Protein AF-G4R9C7-F1 (afdb_monomer_lite)

Structure (mmCIF, N/CA/C/O backbone):
data_AF-G4R9C7-F1
#
_entry.id   AF-G4R9C7-F1
#
loop_
_atom_site.group_PDB
_atom_site.id
_atom_site.type_symbol
_atom_site.label_atom_id
_atom_site.label_alt_id
_atom_site.label_comp_id
_atom_site.label_asym_id
_atom_site.label_entity_id
_atom_site.label_seq_id
_atom_site.pdbx_PDB_ins_code
_atom_site.Cartn_x
_atom_site.Cartn_y
_atom_site.Cartn_z
_atom_site.occupancy
_atom_site.B_iso_or_equiv
_atom_site.auth_seq_id
_atom_site.auth_comp_id
_atom_site.auth_asym_id
_atom_site.auth_atom_id
_atom_site.pdbx_PDB_model_num
ATOM 1 N N . MET A 1 1 ? 65.375 51.215 -65.993 1.00 42.06 1 MET A N 1
ATOM 2 C CA . MET A 1 1 ? 64.672 50.755 -64.779 1.00 42.06 1 MET A CA 1
ATOM 3 C C . MET A 1 1 ? 63.471 49.916 -65.202 1.00 42.06 1 MET A C 1
ATOM 5 O O . MET A 1 1 ? 62.351 50.391 -65.171 1.00 42.06 1 MET A O 1
ATOM 9 N N . ILE A 1 2 ? 63.731 48.700 -65.686 1.00 34.38 2 ILE A N 1
ATOM 10 C CA . ILE A 1 2 ? 62.750 47.615 -65.815 1.00 34.38 2 ILE A CA 1
ATOM 11 C C . ILE A 1 2 ? 63.547 46.384 -65.389 1.00 34.38 2 ILE A C 1
ATOM 13 O O . ILE A 1 2 ? 64.307 45.811 -66.164 1.00 34.38 2 ILE A O 1
ATOM 17 N N . VAL A 1 3 ? 63.512 46.141 -64.087 1.00 42.72 3 VAL A N 1
ATOM 18 C CA . VAL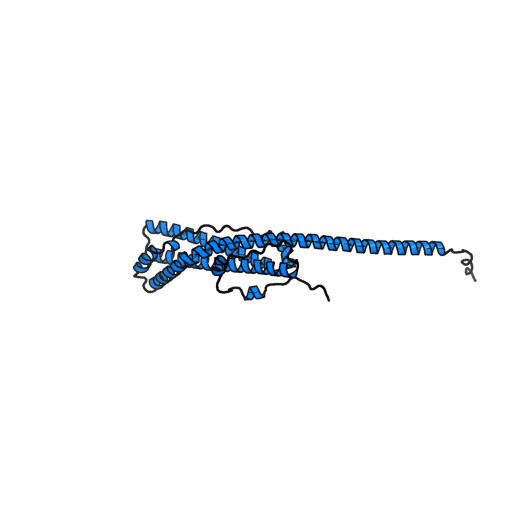 A 1 3 ? 64.040 44.952 -63.426 1.00 42.72 3 VAL A CA 1
ATOM 19 C C . VAL A 1 3 ? 62.850 44.004 -63.293 1.00 42.72 3 VAL A C 1
ATOM 21 O O . VAL A 1 3 ? 61.758 44.461 -62.976 1.00 42.72 3 VAL A O 1
ATOM 24 N N . GLU A 1 4 ? 63.084 42.722 -63.580 1.00 45.72 4 GLU A N 1
ATOM 25 C CA . GLU A 1 4 ? 62.223 41.582 -63.229 1.00 45.72 4 GLU A CA 1
ATOM 26 C C . GLU A 1 4 ? 60.765 41.620 -63.709 1.00 45.72 4 GLU A C 1
ATOM 28 O O . GLU A 1 4 ? 59.869 42.010 -62.973 1.00 45.72 4 GLU A O 1
ATOM 33 N N . PHE A 1 5 ? 60.481 41.084 -64.903 1.00 44.62 5 PHE A N 1
ATOM 34 C CA . PHE A 1 5 ? 59.128 40.557 -65.158 1.00 44.62 5 PHE A CA 1
ATOM 35 C C . PHE A 1 5 ? 59.038 39.310 -66.048 1.00 44.62 5 PHE A C 1
ATOM 37 O O . PHE A 1 5 ? 57.940 38.860 -66.352 1.00 44.62 5 PHE A O 1
ATOM 44 N N . VAL A 1 6 ? 60.147 38.685 -66.458 1.00 46.75 6 VAL A N 1
ATOM 45 C CA . VAL A 1 6 ? 60.066 37.494 -67.324 1.00 46.75 6 VAL A CA 1
ATOM 46 C C . VAL A 1 6 ? 61.100 36.453 -66.916 1.00 46.75 6 VAL A C 1
ATOM 48 O O . VAL A 1 6 ? 62.180 36.369 -67.492 1.00 46.75 6 VAL A O 1
ATOM 51 N N . ARG A 1 7 ? 60.764 35.652 -65.899 1.00 46.09 7 ARG A N 1
ATOM 52 C CA . ARG A 1 7 ? 61.320 34.298 -65.729 1.00 46.09 7 ARG A CA 1
ATOM 53 C C . ARG A 1 7 ? 60.465 33.409 -64.815 1.00 46.09 7 ARG A C 1
ATOM 55 O O . ARG A 1 7 ? 60.971 32.755 -63.916 1.00 46.09 7 ARG A O 1
ATOM 62 N N . ILE A 1 8 ? 59.152 33.369 -65.058 1.00 46.91 8 ILE A N 1
ATOM 63 C CA . ILE A 1 8 ? 58.248 32.347 -64.485 1.00 46.91 8 ILE A CA 1
ATOM 64 C C . ILE A 1 8 ? 57.384 31.731 -65.602 1.00 46.91 8 ILE A C 1
ATOM 66 O O . ILE A 1 8 ? 56.198 31.479 -65.437 1.00 46.91 8 ILE A O 1
ATOM 70 N N . SER A 1 9 ? 57.956 31.527 -66.792 1.00 41.59 9 SER A N 1
ATOM 71 C CA . SER A 1 9 ? 57.271 30.840 -67.902 1.00 41.59 9 SER A CA 1
ATOM 72 C C . SER A 1 9 ? 58.033 29.624 -68.439 1.00 41.59 9 SER A C 1
ATOM 74 O O . SER A 1 9 ? 57.575 28.998 -69.385 1.00 41.59 9 SER A O 1
ATOM 76 N N . GLU A 1 10 ? 59.168 29.257 -67.831 1.00 45.62 10 GLU A N 1
ATOM 77 C CA . GLU A 1 10 ? 59.997 28.103 -68.234 1.00 45.62 10 GLU A CA 1
ATOM 78 C C . GLU A 1 10 ? 60.155 27.047 -67.129 1.00 45.62 10 GLU A C 1
ATOM 80 O O . GLU A 1 10 ? 61.021 26.181 -67.191 1.00 45.62 10 GLU A O 1
ATOM 85 N N . MET A 1 11 ? 59.292 27.068 -66.114 1.00 45.88 11 MET A N 1
ATOM 86 C CA . MET A 1 11 ? 59.046 25.872 -65.317 1.00 45.88 11 MET A CA 1
ATOM 87 C C . MET A 1 11 ? 57.771 25.255 -65.864 1.00 45.88 11 MET A C 1
ATOM 89 O O . MET A 1 11 ? 56.683 25.771 -65.624 1.00 45.88 11 MET A O 1
ATOM 93 N N . GLY A 1 12 ? 57.912 24.177 -66.639 1.00 50.69 12 GLY A N 1
ATOM 94 C CA . GLY A 1 12 ? 56.802 23.303 -67.004 1.00 50.69 12 GLY A CA 1
ATOM 95 C C . GLY A 1 12 ? 56.202 22.716 -65.731 1.00 50.69 12 GLY A C 1
ATOM 96 O O . GLY A 1 12 ? 56.565 21.620 -65.311 1.00 50.69 12 GLY A O 1
ATOM 97 N N . PHE A 1 13 ? 55.344 23.492 -65.072 1.00 49.00 13 PHE A N 1
ATOM 98 C CA . PHE A 1 13 ? 54.696 23.115 -63.833 1.00 49.00 13 PHE A CA 1
ATOM 99 C C . PHE A 1 13 ? 53.639 22.083 -64.200 1.00 49.00 13 PHE A C 1
ATOM 101 O O . PHE A 1 13 ? 52.554 22.400 -64.687 1.00 49.00 13 PHE A O 1
ATOM 108 N N . ASN A 1 14 ? 54.018 20.815 -64.077 1.00 53.88 14 ASN A N 1
ATOM 109 C CA . ASN A 1 14 ? 53.132 19.707 -64.356 1.00 53.88 14 ASN A CA 1
ATOM 110 C C . ASN A 1 14 ? 52.085 19.674 -63.235 1.00 53.88 14 ASN A C 1
ATOM 112 O O . ASN A 1 14 ? 52.373 19.234 -62.128 1.00 53.88 14 ASN A O 1
ATOM 116 N N . TRP A 1 15 ? 50.890 20.205 -63.500 1.00 59.84 15 TRP A N 1
ATOM 117 C CA . TRP A 1 15 ? 49.775 20.262 -62.545 1.00 59.84 15 TRP A CA 1
ATOM 118 C C . TRP A 1 15 ? 49.178 18.883 -62.242 1.00 59.84 15 TRP A C 1
ATOM 120 O O . TRP A 1 15 ? 48.457 18.717 -61.258 1.00 59.84 15 TRP A O 1
ATOM 130 N N . MET A 1 16 ? 49.487 17.878 -63.063 1.00 53.12 16 MET A N 1
ATOM 131 C CA . MET A 1 16 ? 48.861 16.562 -62.993 1.00 53.12 16 MET A CA 1
ATOM 132 C C . MET A 1 16 ? 49.104 15.811 -61.666 1.00 53.12 16 MET A C 1
ATOM 134 O O . MET A 1 16 ? 48.134 15.295 -61.112 1.00 53.12 16 MET A O 1
ATOM 138 N N . PRO A 1 17 ? 50.318 15.796 -61.076 1.00 56.84 17 PRO A N 1
ATOM 139 C CA . PRO A 1 17 ? 50.561 15.177 -59.771 1.00 56.84 17 PRO A CA 1
ATOM 140 C C . PRO A 1 17 ? 49.858 15.911 -58.622 1.00 56.84 17 PRO A C 1
ATOM 142 O O . PRO A 1 17 ? 49.411 15.276 -57.668 1.00 56.84 17 PRO A O 1
ATOM 145 N N . ILE A 1 18 ? 49.711 17.239 -58.714 1.00 57.53 18 ILE A N 1
ATOM 146 C CA . ILE A 1 18 ? 49.008 18.052 -57.708 1.00 57.53 18 ILE A CA 1
ATOM 147 C C . ILE A 1 18 ? 47.509 17.757 -57.759 1.00 57.53 18 ILE A C 1
ATOM 149 O O . ILE A 1 18 ? 46.900 17.524 -56.720 1.00 57.53 18 ILE A O 1
ATOM 153 N N . ILE A 1 19 ? 46.926 17.683 -58.958 1.00 52.94 19 ILE A N 1
ATOM 154 C CA . ILE A 1 19 ? 45.515 17.330 -59.158 1.00 52.94 19 ILE A CA 1
ATOM 155 C C . ILE A 1 19 ? 45.246 15.884 -58.714 1.00 52.94 19 ILE A C 1
ATOM 157 O O . ILE A 1 19 ? 44.266 15.638 -58.019 1.00 52.94 19 ILE A O 1
ATOM 161 N N . GLN A 1 20 ? 46.126 14.929 -59.031 1.00 52.41 20 GLN A N 1
ATOM 162 C CA . GLN A 1 20 ? 45.998 13.539 -58.570 1.00 52.41 20 GLN A CA 1
ATOM 163 C C . GLN A 1 20 ? 46.106 13.418 -57.046 1.00 52.41 20 GLN A C 1
ATOM 165 O O . GLN A 1 20 ? 45.321 12.697 -56.432 1.00 52.41 20 GLN A O 1
ATOM 170 N N . THR A 1 21 ? 47.024 14.160 -56.422 1.00 56.28 21 THR A N 1
ATOM 171 C CA . THR A 1 21 ? 47.165 14.193 -54.959 1.00 56.28 21 THR A CA 1
ATOM 172 C C . THR A 1 21 ? 45.957 14.863 -54.305 1.00 56.28 21 THR A C 1
ATOM 174 O O . THR A 1 21 ? 45.461 14.358 -53.301 1.00 56.28 21 THR A O 1
ATOM 177 N N . ALA A 1 22 ? 45.430 15.943 -54.891 1.00 47.56 22 ALA A N 1
ATOM 178 C CA . ALA A 1 22 ? 44.233 16.642 -54.423 1.00 47.56 22 ALA A CA 1
ATOM 179 C C . ALA A 1 22 ? 42.960 15.787 -54.559 1.00 47.56 22 ALA A C 1
ATOM 181 O O . ALA A 1 22 ? 42.148 15.751 -53.641 1.00 47.56 22 ALA A O 1
ATOM 182 N N . ILE A 1 23 ? 42.802 15.040 -55.656 1.00 57.03 23 ILE A N 1
ATOM 183 C CA . ILE A 1 23 ? 41.691 14.091 -55.845 1.00 57.03 23 ILE A CA 1
ATOM 184 C C . ILE A 1 23 ? 41.829 12.902 -54.885 1.00 57.03 23 ILE A C 1
ATOM 186 O O . ILE A 1 23 ? 40.842 12.489 -54.284 1.00 57.03 23 ILE A O 1
ATOM 190 N N . GLY A 1 24 ? 43.042 12.376 -54.690 1.00 48.88 24 GLY A N 1
ATOM 191 C CA . GLY A 1 24 ? 43.305 11.287 -53.746 1.00 48.88 24 GLY A CA 1
ATOM 192 C C . GLY A 1 24 ? 43.051 11.681 -52.288 1.00 48.88 24 GLY A C 1
ATOM 193 O O . GLY A 1 24 ? 42.455 10.911 -51.538 1.00 48.88 24 GLY A O 1
ATOM 194 N N . THR A 1 25 ? 43.431 12.899 -51.893 1.00 60.78 25 THR A N 1
ATOM 195 C CA . THR A 1 25 ? 43.170 13.432 -50.543 1.00 60.78 25 THR A CA 1
ATOM 196 C C . THR A 1 25 ? 41.709 13.823 -50.342 1.00 60.78 25 THR A C 1
ATOM 198 O O . THR A 1 25 ? 41.142 13.466 -49.314 1.00 60.78 25 THR A O 1
ATOM 201 N N . ALA A 1 26 ? 41.060 14.468 -51.318 1.00 51.69 26 ALA A N 1
ATOM 202 C CA . ALA A 1 26 ? 39.628 14.776 -51.252 1.00 51.69 26 ALA A CA 1
ATOM 203 C C . ALA A 1 26 ? 38.767 13.501 -51.238 1.00 51.69 26 ALA A C 1
ATOM 205 O O . ALA A 1 26 ? 37.830 13.394 -50.448 1.00 51.69 26 ALA A O 1
ATOM 206 N N . GLY A 1 27 ? 39.121 12.506 -52.057 1.00 54.38 27 GLY A N 1
ATOM 207 C CA . GLY A 1 27 ? 38.493 11.188 -52.061 1.00 54.38 27 GLY A CA 1
ATOM 208 C C . GLY A 1 27 ? 38.696 10.459 -50.733 1.00 54.38 27 GLY A C 1
ATOM 209 O O . GLY A 1 27 ? 37.722 10.039 -50.116 1.00 54.38 27 GLY A O 1
ATOM 210 N N . GLY A 1 28 ? 39.937 10.374 -50.241 1.00 58.22 28 GLY A N 1
ATOM 211 C CA . GLY A 1 28 ? 40.252 9.757 -48.948 1.00 58.22 28 GLY A CA 1
ATOM 212 C C . GLY A 1 28 ? 39.541 10.426 -47.767 1.00 58.22 28 GLY A C 1
ATOM 213 O O . GLY A 1 28 ? 39.037 9.736 -46.884 1.00 58.22 28 GLY A O 1
ATOM 214 N N . PHE A 1 29 ? 39.417 11.756 -47.780 1.00 63.47 29 PHE A N 1
ATOM 215 C CA . PHE A 1 29 ? 38.677 12.510 -46.768 1.00 63.47 29 PHE A CA 1
ATOM 216 C C . PHE A 1 29 ? 37.164 12.246 -46.831 1.00 63.47 29 PHE A C 1
ATOM 218 O O . PHE A 1 29 ? 36.545 11.995 -45.801 1.00 63.47 29 PHE A O 1
ATOM 225 N N . MET A 1 30 ? 36.570 12.218 -48.029 1.00 55.62 30 MET A N 1
ATOM 226 C CA . MET A 1 30 ? 35.151 11.885 -48.227 1.00 55.62 30 MET A CA 1
ATOM 227 C C . MET A 1 30 ? 34.823 10.448 -47.800 1.00 55.62 30 MET A C 1
ATOM 229 O O . MET A 1 30 ? 33.830 10.225 -47.109 1.00 55.62 30 MET A O 1
ATOM 233 N N . PHE A 1 31 ? 35.670 9.473 -48.148 1.00 68.81 31 PHE A N 1
ATOM 234 C CA . PHE A 1 31 ? 35.520 8.093 -47.675 1.00 68.81 31 PHE A CA 1
ATOM 235 C C . PHE A 1 31 ? 35.701 7.988 -46.156 1.00 68.81 31 PHE A C 1
ATOM 237 O O . PHE A 1 31 ? 34.961 7.246 -45.513 1.00 68.81 31 PHE A O 1
ATOM 244 N N . GLY A 1 32 ? 36.619 8.764 -45.572 1.00 63.72 32 GLY A N 1
ATOM 245 C CA . GLY A 1 32 ? 36.785 8.877 -44.122 1.00 63.72 32 GLY A CA 1
ATOM 246 C C . GLY A 1 32 ? 35.542 9.432 -43.420 1.00 63.72 32 GLY A C 1
ATOM 247 O O . GLY A 1 32 ? 35.095 8.855 -42.432 1.00 63.72 32 GLY A O 1
ATOM 248 N N . LEU A 1 33 ? 34.930 10.495 -43.956 1.00 73.06 33 LEU A N 1
ATOM 249 C CA . LEU A 1 33 ? 33.676 11.053 -43.436 1.00 73.06 33 LEU A CA 1
ATOM 250 C C . LEU A 1 33 ? 32.507 10.075 -43.565 1.00 73.06 33 LEU A C 1
ATOM 252 O O . LEU A 1 33 ? 31.710 9.955 -42.638 1.00 73.06 33 LEU A O 1
ATOM 256 N N . LEU A 1 34 ? 32.411 9.351 -44.682 1.00 72.31 34 LEU A N 1
ATOM 257 C CA . LEU A 1 34 ? 31.375 8.341 -44.880 1.00 72.31 34 LEU A CA 1
ATOM 258 C C . LEU A 1 34 ? 31.544 7.169 -43.905 1.00 72.31 34 LEU A C 1
ATOM 260 O O . LEU A 1 34 ? 30.576 6.757 -43.271 1.00 72.31 34 LEU A O 1
ATOM 264 N N . ALA A 1 35 ? 32.768 6.660 -43.741 1.00 73.88 35 ALA A N 1
ATOM 265 C CA . ALA A 1 35 ? 33.073 5.606 -42.778 1.00 73.88 35 ALA A CA 1
ATOM 266 C C . ALA A 1 35 ? 32.769 6.055 -41.342 1.00 73.88 35 ALA A C 1
ATOM 268 O O . ALA A 1 35 ? 32.147 5.310 -40.588 1.00 73.88 35 ALA A O 1
ATOM 269 N N . PHE A 1 36 ? 33.122 7.294 -40.988 1.00 73.94 36 PHE A N 1
ATOM 270 C CA . PHE A 1 36 ? 32.789 7.889 -39.697 1.00 73.94 36 PHE A CA 1
ATOM 271 C C . PHE A 1 36 ? 31.276 8.043 -39.497 1.00 73.94 36 PHE A C 1
ATOM 273 O O . PHE A 1 36 ? 30.770 7.703 -38.432 1.00 73.94 36 PHE A O 1
ATOM 280 N N . ALA A 1 37 ? 30.532 8.488 -40.513 1.00 73.81 37 ALA A N 1
ATOM 281 C CA . ALA A 1 37 ? 29.075 8.603 -40.452 1.00 73.81 37 ALA A CA 1
ATOM 282 C C . ALA A 1 37 ? 28.398 7.232 -40.281 1.00 73.81 37 ALA A C 1
ATOM 284 O O . ALA A 1 37 ? 27.490 7.089 -39.464 1.00 73.81 37 ALA A O 1
ATOM 285 N N . ILE A 1 38 ? 28.876 6.209 -40.997 1.00 78.88 38 ILE A N 1
ATOM 286 C CA . ILE A 1 38 ? 28.411 4.823 -40.856 1.00 78.88 38 ILE A CA 1
ATOM 287 C C . ILE A 1 38 ? 28.732 4.294 -39.454 1.00 78.88 38 ILE A C 1
ATOM 289 O O . ILE A 1 38 ? 27.866 3.719 -38.796 1.00 78.88 38 ILE A O 1
ATOM 293 N N . GLN A 1 39 ? 29.949 4.523 -38.962 1.00 77.62 39 GLN A N 1
ATOM 294 C CA . GLN A 1 39 ? 30.366 4.115 -37.624 1.00 77.62 39 GLN A CA 1
ATOM 295 C C . GLN A 1 39 ? 29.530 4.812 -36.539 1.00 77.62 39 GLN A C 1
ATOM 297 O O . GLN A 1 39 ? 29.025 4.143 -35.641 1.00 77.62 39 GLN A O 1
ATOM 302 N N . GLN A 1 40 ? 29.303 6.125 -36.646 1.00 78.94 40 GLN A N 1
ATOM 303 C CA . GLN A 1 40 ? 28.406 6.862 -35.752 1.00 78.94 40 GLN A CA 1
ATOM 304 C C . GLN A 1 40 ? 26.974 6.331 -35.803 1.00 78.94 40 GLN A C 1
ATOM 306 O O . GLN A 1 40 ? 26.321 6.241 -34.768 1.00 78.94 40 GLN A O 1
ATOM 311 N N . TRP A 1 41 ? 26.476 5.970 -36.984 1.00 79.19 41 TRP A N 1
ATOM 312 C CA . TRP A 1 41 ? 25.144 5.397 -37.133 1.00 79.19 41 TRP A CA 1
ATOM 313 C C . TRP A 1 41 ? 25.021 4.032 -36.447 1.00 79.19 41 TRP A C 1
ATOM 315 O O . TRP A 1 41 ? 24.049 3.803 -35.728 1.00 79.19 41 TRP A O 1
ATOM 325 N N . PHE A 1 42 ? 26.018 3.153 -36.596 1.00 78.94 42 PHE A N 1
ATOM 326 C CA . PHE A 1 42 ? 26.053 1.873 -35.884 1.00 78.94 42 PHE A CA 1
ATOM 327 C C . PHE A 1 42 ? 26.159 2.056 -34.369 1.00 78.94 42 PHE A C 1
ATOM 329 O O . PHE A 1 42 ? 25.436 1.379 -33.642 1.00 78.94 42 PHE A O 1
ATOM 336 N N . TYR A 1 43 ? 26.999 2.982 -33.890 1.00 76.25 43 TYR A N 1
ATOM 337 C CA . TYR A 1 43 ? 27.077 3.293 -32.460 1.00 76.25 43 TYR A CA 1
ATOM 338 C C . TYR A 1 43 ? 25.747 3.808 -31.922 1.00 76.25 43 TYR A C 1
ATOM 340 O O . TYR A 1 43 ? 25.255 3.264 -30.947 1.00 76.25 43 TYR A O 1
ATOM 348 N N . ARG A 1 44 ? 25.103 4.766 -32.600 1.00 77.69 44 ARG A N 1
ATOM 349 C CA . ARG A 1 44 ? 23.787 5.276 -32.183 1.00 77.69 44 ARG A CA 1
ATOM 350 C C . ARG A 1 44 ? 22.729 4.177 -32.134 1.00 77.69 44 ARG A C 1
ATOM 352 O O . ARG A 1 44 ? 21.947 4.150 -31.196 1.00 77.69 44 ARG A O 1
ATOM 359 N N . ARG A 1 45 ? 22.711 3.269 -33.117 1.00 75.88 45 ARG A N 1
ATOM 360 C CA . ARG A 1 45 ? 21.775 2.132 -33.127 1.00 75.88 45 ARG A CA 1
ATOM 361 C C . ARG A 1 45 ? 22.026 1.154 -31.988 1.00 75.88 45 ARG A C 1
ATOM 363 O O . ARG A 1 45 ? 21.070 0.672 -31.394 1.00 75.88 45 ARG A O 1
ATOM 370 N N . ARG A 1 46 ? 23.292 0.855 -31.698 1.00 79.19 46 ARG A N 1
ATOM 371 C CA . ARG A 1 46 ? 23.659 -0.019 -30.585 1.00 79.19 46 ARG A CA 1
ATOM 372 C C . ARG A 1 46 ? 23.328 0.629 -29.243 1.00 79.19 46 ARG A C 1
ATOM 374 O O . ARG A 1 46 ? 22.681 -0.006 -28.429 1.00 79.19 46 ARG A O 1
ATOM 381 N N . ASP A 1 47 ? 23.687 1.897 -29.060 1.00 79.69 47 ASP A N 1
ATOM 382 C CA . ASP A 1 47 ? 23.381 2.651 -27.843 1.00 79.69 47 ASP A CA 1
ATOM 383 C C . ASP A 1 47 ? 21.867 2.756 -27.613 1.00 79.69 47 ASP A C 1
ATOM 385 O O . ASP A 1 47 ? 21.420 2.688 -26.474 1.00 79.69 47 ASP A O 1
ATOM 389 N N . GLN A 1 48 ? 21.068 2.905 -28.677 1.00 76.31 48 GLN A N 1
ATOM 390 C CA . GLN A 1 48 ? 19.604 2.861 -28.595 1.00 76.31 48 GLN A CA 1
ATOM 391 C C . GLN A 1 48 ? 19.100 1.478 -28.178 1.00 76.31 48 GLN A C 1
ATOM 393 O O . GLN A 1 48 ? 18.332 1.386 -27.232 1.00 76.31 48 GLN A O 1
ATOM 398 N N . HIS A 1 49 ? 19.579 0.407 -28.814 1.00 77.25 49 HIS A N 1
ATOM 399 C CA . HIS A 1 49 ? 19.187 -0.957 -28.452 1.00 77.25 49 HIS A CA 1
ATOM 400 C C . HIS A 1 49 ? 19.537 -1.296 -26.993 1.00 77.25 49 HIS A C 1
ATOM 402 O O . HIS A 1 49 ? 18.697 -1.810 -26.260 1.00 77.25 49 HIS A O 1
ATOM 408 N N . ASP A 1 50 ? 20.757 -0.974 -26.555 1.00 80.56 50 ASP A N 1
ATOM 409 C CA . ASP A 1 50 ? 21.220 -1.230 -25.187 1.00 80.56 50 ASP A CA 1
ATOM 410 C C . ASP A 1 50 ? 20.405 -0.408 -24.161 1.00 80.56 50 ASP A C 1
ATOM 412 O O . ASP A 1 50 ? 20.135 -0.877 -23.052 1.00 80.56 50 ASP A O 1
ATOM 416 N N . ARG A 1 51 ? 19.968 0.809 -24.526 1.00 78.69 51 ARG A N 1
ATOM 417 C CA . ARG A 1 51 ? 19.043 1.621 -23.713 1.00 78.69 51 ARG A CA 1
ATOM 418 C C . ARG A 1 51 ? 17.652 1.000 -23.640 1.00 78.69 51 ARG A C 1
ATOM 420 O O . ARG A 1 51 ? 17.122 0.879 -22.539 1.00 78.69 51 ARG A O 1
ATOM 427 N N . ASP A 1 52 ? 17.090 0.589 -24.771 1.00 77.31 52 ASP A N 1
ATOM 428 C CA . ASP A 1 52 ? 15.755 -0.009 -24.842 1.00 77.31 52 ASP A CA 1
ATOM 429 C C . ASP A 1 52 ? 15.695 -1.314 -24.032 1.00 77.31 52 ASP A C 1
ATOM 431 O O . ASP A 1 52 ? 14.744 -1.554 -23.287 1.00 77.31 52 ASP A O 1
ATOM 435 N N . GLU A 1 53 ? 16.730 -2.154 -24.116 1.00 80.19 53 GLU A N 1
ATOM 436 C CA . GLU A 1 53 ? 16.846 -3.378 -23.316 1.00 80.19 53 GLU A CA 1
ATOM 437 C C . GLU A 1 53 ? 16.890 -3.062 -21.812 1.00 80.19 53 GLU A C 1
ATOM 439 O O . GLU A 1 53 ? 16.146 -3.652 -21.024 1.00 80.19 53 GLU A O 1
ATOM 444 N N . ALA A 1 54 ? 17.678 -2.059 -21.414 1.00 80.00 54 ALA A N 1
ATOM 445 C CA . ALA A 1 54 ? 17.772 -1.628 -20.024 1.00 80.00 54 ALA A CA 1
ATOM 446 C C . ALA A 1 54 ? 16.456 -1.045 -19.472 1.00 80.00 54 ALA A C 1
ATOM 448 O O . ALA A 1 54 ? 16.111 -1.309 -18.318 1.00 80.00 54 ALA A O 1
ATOM 449 N N . VAL A 1 55 ? 15.722 -0.262 -20.271 1.00 81.69 55 VAL A N 1
ATOM 450 C CA . VAL A 1 55 ? 14.398 0.271 -19.902 1.00 81.69 55 VAL A CA 1
ATOM 451 C C . VAL A 1 55 ? 13.392 -0.869 -19.756 1.00 81.69 55 VAL A C 1
ATOM 453 O O . VAL A 1 55 ? 12.675 -0.934 -18.757 1.00 81.69 55 VAL A O 1
ATOM 456 N N . ASN A 1 56 ? 13.384 -1.819 -20.694 1.00 80.44 56 ASN A N 1
ATOM 457 C CA . ASN A 1 56 ? 12.502 -2.984 -20.639 1.00 80.44 56 ASN A CA 1
ATOM 458 C C . ASN A 1 56 ? 12.738 -3.836 -19.387 1.00 80.44 56 ASN A C 1
ATOM 460 O O . ASN A 1 56 ? 11.781 -4.279 -18.749 1.00 80.44 56 ASN A O 1
ATOM 464 N N . ASP A 1 57 ? 13.992 -4.060 -19.008 1.00 82.31 57 ASP A N 1
ATOM 465 C CA . ASP A 1 57 ? 14.315 -4.820 -17.802 1.00 82.31 57 ASP A CA 1
ATOM 466 C C . ASP A 1 57 ? 13.929 -4.080 -16.518 1.00 82.31 57 ASP A C 1
ATOM 468 O O . ASP A 1 57 ? 13.374 -4.698 -15.603 1.00 82.31 57 ASP A O 1
ATOM 472 N N . ALA A 1 58 ? 14.124 -2.759 -16.466 1.00 84.19 58 ALA A N 1
ATOM 473 C CA . ALA A 1 58 ? 13.631 -1.938 -15.362 1.00 84.19 58 ALA A CA 1
ATOM 474 C C . ALA A 1 58 ? 12.098 -2.025 -15.246 1.00 84.19 58 ALA A C 1
ATOM 476 O O . ALA A 1 58 ? 11.570 -2.258 -14.158 1.00 84.19 58 ALA A O 1
ATOM 477 N N . LEU A 1 59 ? 11.371 -1.946 -16.365 1.00 84.56 59 LEU A N 1
ATOM 478 C CA . LEU A 1 59 ? 9.909 -2.050 -16.386 1.00 84.56 59 LEU A CA 1
ATOM 479 C C . LEU A 1 59 ? 9.390 -3.409 -15.917 1.00 84.56 59 LEU A C 1
ATOM 481 O O . LEU A 1 59 ? 8.409 -3.460 -15.176 1.00 84.56 59 LEU A O 1
ATOM 485 N N . LYS A 1 60 ? 10.056 -4.512 -16.278 1.00 81.19 60 LYS A N 1
ATOM 486 C CA . LYS A 1 60 ? 9.708 -5.849 -15.762 1.00 81.19 60 LYS A CA 1
ATOM 487 C C . LYS A 1 60 ? 9.842 -5.918 -14.240 1.00 81.19 60 LYS A C 1
ATOM 489 O O . LYS A 1 60 ? 9.004 -6.532 -13.575 1.00 81.19 60 LYS A O 1
ATOM 494 N N . ARG A 1 61 ? 10.875 -5.286 -13.672 1.00 83.38 61 ARG A N 1
ATOM 495 C CA . ARG A 1 61 ? 11.075 -5.223 -12.215 1.00 83.38 61 ARG A CA 1
ATOM 496 C C . ARG A 1 61 ? 10.025 -4.354 -11.538 1.00 83.38 61 ARG A C 1
ATOM 498 O O . ARG A 1 61 ? 9.453 -4.793 -10.543 1.00 83.38 61 ARG A O 1
ATOM 505 N N . VAL A 1 62 ? 9.715 -3.183 -12.105 1.00 85.31 62 VAL A N 1
ATOM 506 C CA . VAL A 1 62 ? 8.616 -2.332 -11.620 1.00 85.31 62 VAL A CA 1
ATOM 507 C C . VAL A 1 62 ? 7.310 -3.121 -11.606 1.00 85.31 62 VAL A C 1
ATOM 509 O O . VAL A 1 62 ? 6.631 -3.151 -10.585 1.00 85.31 62 VAL A O 1
ATOM 512 N N . LEU A 1 63 ? 6.977 -3.793 -12.710 1.00 84.62 63 LEU A N 1
ATOM 513 C CA . LEU A 1 63 ? 5.753 -4.578 -12.819 1.00 84.62 63 LEU A CA 1
ATOM 514 C C . LEU A 1 63 ? 5.711 -5.693 -11.771 1.00 84.62 63 LEU A C 1
ATOM 516 O O . LEU A 1 63 ? 4.688 -5.890 -11.123 1.00 84.62 63 LEU A O 1
ATOM 520 N N . THR A 1 64 ? 6.817 -6.413 -11.580 1.00 83.62 64 THR A N 1
ATOM 521 C CA . THR A 1 64 ? 6.908 -7.493 -10.585 1.00 83.62 64 THR A CA 1
ATOM 522 C C . THR A 1 64 ? 6.704 -6.957 -9.167 1.00 83.62 64 THR A C 1
ATOM 524 O O . THR A 1 64 ? 5.926 -7.530 -8.402 1.00 83.62 64 THR A O 1
ATOM 527 N N . CYS A 1 65 ? 7.351 -5.834 -8.835 1.00 87.19 65 CYS A N 1
ATOM 528 C CA . CYS A 1 65 ? 7.168 -5.106 -7.580 1.00 87.19 65 CYS A CA 1
ATOM 529 C C . CYS A 1 65 ? 5.700 -4.707 -7.378 1.00 87.19 65 CYS A C 1
ATOM 531 O O . CYS A 1 65 ? 5.077 -5.120 -6.399 1.00 87.19 65 CYS A O 1
ATOM 533 N N . ALA A 1 66 ? 5.119 -3.986 -8.340 1.00 85.38 66 ALA A N 1
ATOM 534 C CA . ALA A 1 66 ? 3.743 -3.513 -8.269 1.00 85.38 66 ALA A CA 1
ATOM 535 C C . ALA A 1 66 ? 2.741 -4.665 -8.134 1.00 85.38 66 ALA A C 1
ATOM 537 O O . ALA A 1 66 ? 1.862 -4.621 -7.278 1.00 85.38 66 ALA A O 1
ATOM 538 N N . SER A 1 67 ? 2.910 -5.729 -8.916 1.00 83.38 67 SER A N 1
ATOM 539 C CA . SER A 1 67 ? 2.033 -6.903 -8.897 1.00 83.38 67 SER A CA 1
ATOM 540 C C . SER A 1 67 ? 2.081 -7.627 -7.551 1.00 83.38 67 SER A C 1
ATOM 542 O O . SER A 1 67 ? 1.041 -7.861 -6.941 1.00 83.38 67 SER A O 1
ATOM 544 N N . THR A 1 68 ? 3.285 -7.908 -7.043 1.00 85.62 68 THR A N 1
ATOM 545 C CA . THR A 1 68 ? 3.483 -8.605 -5.758 1.00 85.62 68 THR A CA 1
ATOM 546 C C . THR A 1 68 ? 2.913 -7.797 -4.589 1.00 85.62 68 THR A C 1
ATOM 548 O O . THR A 1 68 ? 2.244 -8.335 -3.699 1.00 85.62 68 THR A O 1
ATOM 551 N N . ASN A 1 69 ? 3.134 -6.480 -4.602 1.00 89.00 69 ASN A N 1
ATOM 552 C CA . ASN A 1 69 ? 2.617 -5.589 -3.569 1.00 89.00 69 ASN A CA 1
ATOM 553 C C . ASN A 1 69 ? 1.092 -5.452 -3.661 1.00 89.00 69 ASN A C 1
ATOM 555 O O . ASN A 1 69 ? 0.418 -5.484 -2.632 1.00 89.00 69 ASN A O 1
ATOM 559 N N . MET A 1 70 ? 0.520 -5.395 -4.869 1.00 87.56 70 MET A N 1
ATOM 560 C CA . MET A 1 70 ? -0.932 -5.432 -5.062 1.00 87.56 70 MET A CA 1
ATOM 561 C C . MET A 1 70 ? -1.553 -6.717 -4.523 1.00 87.56 70 MET A C 1
ATOM 563 O O . MET A 1 70 ? -2.548 -6.635 -3.810 1.00 87.56 70 MET A O 1
ATOM 567 N N . GLU A 1 71 ? -0.994 -7.893 -4.824 1.00 84.38 71 GLU A N 1
ATOM 568 C CA . GLU A 1 71 ? -1.503 -9.171 -4.300 1.00 84.38 71 GLU A CA 1
ATOM 569 C C . GLU A 1 71 ? -1.532 -9.180 -2.770 1.00 84.38 71 GLU A C 1
ATOM 571 O O . GLU A 1 71 ? -2.541 -9.546 -2.156 1.00 84.38 71 GLU A O 1
ATOM 576 N N . THR A 1 72 ? -0.446 -8.707 -2.156 1.00 88.62 72 THR A N 1
ATOM 577 C CA . THR A 1 72 ? -0.344 -8.576 -0.702 1.00 88.62 72 THR A CA 1
ATOM 578 C C . THR A 1 72 ? -1.428 -7.639 -0.164 1.00 88.62 72 THR A C 1
ATOM 580 O O . THR A 1 72 ? -2.195 -8.016 0.727 1.00 88.62 72 THR A O 1
ATOM 583 N N . LEU A 1 73 ? -1.555 -6.439 -0.733 1.00 89.44 73 LEU A N 1
ATOM 584 C CA . LEU A 1 73 ? -2.537 -5.441 -0.308 1.00 89.44 73 LEU A CA 1
ATOM 585 C C . LEU A 1 73 ? -3.985 -5.902 -0.521 1.00 89.44 73 LEU A C 1
ATOM 587 O O . LEU A 1 73 ? -4.816 -5.669 0.350 1.00 89.44 73 LEU A O 1
ATOM 591 N N . ILE A 1 74 ? -4.292 -6.602 -1.617 1.00 87.88 74 ILE A N 1
ATOM 592 C CA . ILE A 1 74 ? -5.613 -7.196 -1.874 1.00 87.88 74 ILE A CA 1
ATOM 593 C C . ILE A 1 74 ? -5.954 -8.215 -0.783 1.00 87.88 74 ILE A C 1
ATOM 595 O O . ILE A 1 74 ? -7.047 -8.177 -0.215 1.00 87.88 74 ILE A O 1
ATOM 599 N N . SER A 1 75 ? -5.008 -9.093 -0.432 1.00 85.81 75 SER A N 1
ATOM 600 C CA . SER A 1 75 ? -5.211 -10.072 0.640 1.00 85.81 75 SER A CA 1
ATOM 601 C C . SER A 1 75 ? -5.539 -9.393 1.976 1.00 85.81 75 SER A C 1
ATOM 603 O O . SER A 1 75 ? -6.473 -9.805 2.670 1.00 85.81 75 SER A O 1
ATOM 605 N N . HIS A 1 76 ? -4.819 -8.323 2.320 1.00 87.94 76 HIS A N 1
ATOM 606 C CA . HIS A 1 76 ? -5.093 -7.527 3.520 1.00 87.94 76 HIS A CA 1
ATOM 607 C C . HIS A 1 76 ? -6.431 -6.787 3.440 1.00 87.94 76 HIS A C 1
ATOM 609 O O . HIS A 1 76 ? -7.230 -6.849 4.374 1.00 87.94 76 HIS A O 1
ATOM 615 N N . LYS A 1 77 ? -6.728 -6.146 2.307 1.00 88.06 77 LYS A N 1
ATOM 616 C CA . LYS A 1 77 ? -7.990 -5.440 2.081 1.00 88.06 77 LYS A CA 1
ATOM 617 C C . LYS A 1 77 ? -9.187 -6.358 2.262 1.00 88.06 77 LYS A C 1
ATOM 619 O O . LYS A 1 77 ? -10.167 -5.978 2.897 1.00 88.06 77 LYS A O 1
ATOM 624 N N . ARG A 1 78 ? -9.104 -7.590 1.765 1.00 85.00 78 ARG A N 1
ATOM 625 C CA . ARG A 1 78 ? -10.162 -8.585 1.934 1.00 85.00 78 ARG A CA 1
ATOM 626 C C . ARG A 1 78 ? -10.413 -8.921 3.401 1.00 85.00 78 ARG A C 1
ATOM 628 O O . ARG A 1 78 ? -11.570 -9.081 3.792 1.00 85.00 78 ARG A O 1
ATOM 635 N N . GLN A 1 79 ? -9.354 -9.028 4.200 1.00 82.38 79 GLN A N 1
ATOM 636 C CA . GLN A 1 79 ? -9.484 -9.189 5.646 1.00 82.38 79 GLN A CA 1
ATOM 637 C C . GLN A 1 79 ? -10.180 -7.964 6.259 1.00 82.38 79 GLN A C 1
ATOM 639 O O . GLN A 1 79 ? -11.048 -8.108 7.113 1.00 82.38 79 GLN A O 1
ATOM 644 N N . PHE A 1 80 ? -9.868 -6.754 5.794 1.00 85.38 80 PHE A N 1
ATOM 645 C CA . PHE A 1 80 ? -10.465 -5.542 6.354 1.00 85.38 80 PHE A CA 1
ATOM 646 C C . PHE A 1 80 ? -11.928 -5.352 5.983 1.00 85.38 80 PHE A C 1
ATOM 648 O O . PHE A 1 80 ? -12.726 -5.060 6.864 1.00 85.38 80 PHE A O 1
ATOM 655 N N . LEU A 1 81 ? -12.296 -5.549 4.718 1.00 81.38 81 LEU A N 1
ATOM 656 C CA . LEU A 1 81 ? -13.662 -5.321 4.247 1.00 81.38 81 LEU A CA 1
ATOM 657 C C . LEU A 1 81 ? -14.680 -6.253 4.905 1.00 81.38 81 LEU A C 1
ATOM 659 O O . LEU A 1 81 ? -15.790 -5.824 5.207 1.00 81.38 81 LEU A O 1
ATOM 663 N N . ASN A 1 82 ? -14.317 -7.520 5.104 1.00 81.69 82 ASN A N 1
ATOM 664 C CA . ASN A 1 82 ? -15.254 -8.505 5.644 1.00 81.69 82 ASN A CA 1
ATOM 665 C C . ASN A 1 82 ? -15.330 -8.460 7.171 1.00 81.69 82 ASN A C 1
ATOM 667 O O . ASN A 1 82 ? -16.405 -8.681 7.724 1.00 81.69 82 ASN A O 1
ATOM 671 N N . ASP A 1 83 ? -14.210 -8.155 7.829 1.00 87.31 83 ASP A N 1
ATOM 672 C CA . ASP A 1 83 ? -14.084 -8.367 9.267 1.00 87.31 83 ASP A CA 1
ATOM 673 C C . ASP A 1 83 ? -13.872 -7.055 10.040 1.00 87.31 83 ASP A C 1
ATOM 675 O O . ASP A 1 83 ? -14.619 -6.745 10.964 1.00 87.31 83 ASP A O 1
ATOM 679 N N . LEU A 1 84 ? -12.863 -6.256 9.672 1.00 90.62 84 LEU A N 1
ATOM 680 C CA . LEU A 1 84 ? -12.462 -5.086 10.461 1.00 90.62 84 LEU A CA 1
ATOM 681 C C . LEU A 1 84 ? -13.376 -3.873 10.251 1.00 90.62 84 LEU A C 1
ATOM 683 O O . LEU A 1 84 ? -13.779 -3.249 11.226 1.00 90.62 84 LEU A O 1
ATOM 687 N N . ALA A 1 85 ? -13.692 -3.523 9.003 1.00 91.31 85 ALA A N 1
ATOM 688 C CA . ALA A 1 85 ? -14.435 -2.310 8.666 1.00 91.31 85 ALA A CA 1
ATOM 689 C C . ALA A 1 85 ? -15.825 -2.251 9.330 1.00 91.31 85 ALA A C 1
ATOM 691 O O . ALA A 1 85 ? -16.124 -1.236 9.959 1.00 91.31 85 ALA A O 1
ATOM 692 N N . PRO A 1 86 ? -16.644 -3.327 9.324 1.00 93.50 86 PRO A N 1
ATOM 693 C CA . PRO A 1 86 ? -17.936 -3.309 10.013 1.00 93.50 86 PRO A CA 1
ATOM 694 C C . PRO A 1 86 ? -17.807 -3.106 11.529 1.00 93.50 86 PRO A C 1
ATOM 696 O O . PRO A 1 86 ? -18.652 -2.463 12.160 1.00 93.50 86 PRO A O 1
ATOM 699 N N . GLU A 1 87 ? -16.754 -3.659 12.134 1.00 95.38 87 GLU A N 1
ATOM 700 C CA . GLU A 1 87 ? -16.509 -3.510 13.565 1.00 95.38 87 GLU A CA 1
ATOM 701 C C . GLU A 1 87 ? -15.954 -2.126 13.920 1.00 95.38 87 GLU A C 1
ATOM 703 O O . GLU A 1 87 ? -16.332 -1.578 14.954 1.00 95.38 87 GLU A O 1
ATOM 708 N N . VAL A 1 88 ? -15.126 -1.528 13.057 1.00 94.50 88 VAL A N 1
ATOM 709 C CA . VAL A 1 88 ? -14.672 -0.134 13.185 1.00 94.50 88 VAL A CA 1
ATOM 710 C C . VAL A 1 88 ? -15.864 0.821 13.107 1.00 94.50 88 VAL A C 1
ATOM 712 O O . VAL A 1 88 ? -16.024 1.640 14.008 1.00 94.50 88 VAL A O 1
ATOM 715 N N . ASP A 1 89 ? -16.761 0.650 12.134 1.00 95.44 89 ASP A N 1
ATOM 716 C CA . ASP A 1 89 ? -17.994 1.445 12.021 1.00 95.44 89 ASP A CA 1
ATOM 717 C C . ASP A 1 89 ? -18.892 1.301 13.258 1.00 95.44 89 ASP A C 1
ATOM 719 O O . ASP A 1 89 ? -19.516 2.259 13.723 1.00 95.44 89 ASP A O 1
ATOM 723 N N . THR A 1 90 ? -18.987 0.084 13.797 1.00 95.81 90 THR A N 1
ATOM 724 C CA . THR A 1 90 ? -19.775 -0.187 15.004 1.00 95.81 90 THR A CA 1
ATOM 725 C C . THR A 1 90 ? -19.155 0.490 16.221 1.00 95.81 90 THR A C 1
ATOM 727 O O . THR A 1 90 ? -19.868 1.148 16.979 1.00 95.81 90 THR A O 1
ATOM 730 N N . MET A 1 91 ? -17.836 0.369 16.399 1.00 95.81 91 MET A N 1
ATOM 731 C CA . MET A 1 91 ? -17.126 1.033 17.489 1.00 95.81 91 MET A CA 1
ATOM 732 C C . MET A 1 91 ? -17.251 2.549 17.385 1.00 95.81 91 MET A C 1
ATOM 734 O O . MET A 1 91 ? -17.530 3.196 18.390 1.00 95.81 91 MET A O 1
ATOM 738 N N . GLN A 1 92 ? -17.106 3.108 16.183 1.00 95.25 92 GLN A N 1
ATOM 739 C CA . GLN A 1 92 ? -17.217 4.541 15.954 1.00 95.25 92 GLN A CA 1
ATOM 740 C C . GLN A 1 92 ? -18.556 5.087 16.462 1.00 95.25 92 GLN A C 1
ATOM 742 O O . GLN A 1 92 ? -18.576 6.018 17.262 1.00 95.25 92 GLN A O 1
ATOM 747 N N . LYS A 1 93 ? -19.667 4.436 16.102 1.00 94.94 93 LYS A N 1
ATOM 748 C CA . LYS A 1 93 ? -21.010 4.819 16.571 1.00 94.94 93 LYS A CA 1
ATOM 749 C C . LYS A 1 93 ? -21.154 4.726 18.089 1.00 94.94 93 LYS A C 1
ATOM 751 O O . LYS A 1 93 ? -21.797 5.572 18.703 1.00 94.94 93 LYS A O 1
ATOM 756 N N . LEU A 1 94 ? -20.569 3.697 18.706 1.00 94.19 94 LEU A N 1
ATOM 757 C CA . LEU A 1 94 ? -20.591 3.535 20.163 1.00 94.19 94 LEU A CA 1
ATOM 758 C C . LEU A 1 94 ? -19.771 4.620 20.871 1.00 94.19 94 LEU A C 1
ATOM 760 O O . LEU A 1 94 ? -20.182 5.114 21.920 1.00 94.19 94 LEU A O 1
ATOM 764 N N . VAL A 1 95 ? -18.622 4.990 20.304 1.00 92.50 95 VAL A N 1
ATOM 765 C CA . VAL A 1 95 ? -17.760 6.061 20.814 1.00 92.50 95 VAL A CA 1
ATOM 766 C C . VAL A 1 95 ? -18.474 7.405 20.712 1.00 92.50 95 VAL A C 1
ATOM 768 O O . VAL A 1 95 ? -18.557 8.111 21.715 1.00 92.50 95 VAL A O 1
ATOM 771 N N . GLU A 1 96 ? -19.048 7.721 19.551 1.00 92.12 96 GLU A N 1
ATOM 772 C CA . GLU A 1 96 ? -19.819 8.947 19.312 1.00 92.12 96 GLU A CA 1
ATOM 773 C C . GLU A 1 96 ? -20.990 9.074 20.298 1.00 92.12 96 GLU A C 1
ATOM 775 O O . GLU A 1 96 ? -21.086 10.074 21.008 1.00 92.12 96 GLU A O 1
ATOM 780 N N . ALA A 1 97 ? -21.794 8.018 20.462 1.00 90.00 97 ALA A N 1
ATOM 781 C CA . ALA A 1 97 ? -22.883 7.997 21.441 1.00 90.00 97 ALA A CA 1
ATOM 782 C C . ALA A 1 97 ? -22.391 8.181 22.891 1.00 90.00 97 ALA A C 1
ATOM 784 O O . ALA A 1 97 ? -23.068 8.791 23.717 1.00 90.00 97 ALA A O 1
ATOM 785 N N . SER A 1 98 ? -21.193 7.684 23.218 1.00 89.62 98 SER A N 1
ATOM 786 C CA . SER A 1 98 ? -20.615 7.847 24.557 1.00 89.62 98 SER A CA 1
ATOM 787 C C . SER A 1 98 ? -20.133 9.273 24.850 1.00 89.62 98 SER A C 1
ATOM 789 O O . SER A 1 98 ? -19.979 9.628 26.017 1.00 89.62 98 SER A O 1
ATOM 791 N N . TYR A 1 99 ? -19.883 10.093 23.823 1.00 87.56 99 TYR A N 1
ATOM 792 C CA . TYR A 1 99 ? -19.591 11.517 24.008 1.00 87.56 99 TYR A CA 1
ATOM 793 C C . TYR A 1 99 ? -20.860 12.335 24.267 1.00 87.56 99 TYR A C 1
ATOM 795 O O . TYR A 1 99 ? -20.794 13.338 24.977 1.00 87.56 99 TYR A O 1
ATOM 803 N N . GLU A 1 100 ? -22.006 11.898 23.741 1.00 83.94 100 GLU A N 1
ATOM 804 C CA . GLU A 1 100 ? -23.309 12.530 23.984 1.00 83.94 100 GLU A CA 1
ATOM 805 C C . GLU A 1 100 ? -23.821 12.279 25.413 1.00 83.94 100 GLU A C 1
ATOM 807 O O . GLU A 1 100 ? -24.413 13.172 26.020 1.00 83.94 100 GLU A O 1
ATOM 812 N N . ASP A 1 101 ? -23.533 11.104 25.985 1.00 78.25 101 ASP A N 1
ATOM 813 C CA . ASP A 1 101 ? -23.801 10.767 27.389 1.00 78.25 101 ASP A CA 1
ATOM 814 C C . ASP A 1 101 ? -22.548 10.198 28.078 1.00 78.25 101 ASP A C 1
ATOM 816 O O . ASP A 1 101 ? -22.400 8.993 28.303 1.00 78.25 101 ASP A O 1
ATOM 820 N N . ALA A 1 102 ? -21.641 11.101 28.463 1.00 66.44 102 ALA A N 1
ATOM 821 C CA . ALA A 1 102 ? -20.367 10.766 29.107 1.00 66.44 102 ALA A CA 1
ATOM 822 C C . ALA A 1 102 ? -20.508 10.029 30.455 1.00 66.44 102 ALA A C 1
ATOM 824 O O . ALA A 1 102 ? -19.520 9.512 30.982 1.00 66.44 102 ALA A O 1
ATOM 825 N N . THR A 1 103 ? -21.713 9.972 31.033 1.00 70.00 103 THR A N 1
ATOM 826 C CA . THR A 1 103 ? -21.968 9.262 32.294 1.00 70.00 103 THR A CA 1
ATOM 827 C C . THR A 1 103 ? -22.324 7.790 32.092 1.00 70.00 103 THR A C 1
ATOM 829 O O . THR A 1 103 ? -22.225 7.001 33.035 1.00 70.00 103 THR A O 1
ATOM 832 N N . ASN A 1 104 ? -22.664 7.388 30.864 1.00 79.56 104 ASN A N 1
ATOM 833 C CA . ASN A 1 104 ? -23.133 6.048 30.543 1.00 79.56 104 ASN A CA 1
ATOM 834 C C . ASN A 1 104 ? -22.237 5.354 29.506 1.00 79.56 104 ASN A C 1
ATOM 836 O O . ASN A 1 104 ? -22.607 5.147 28.354 1.00 79.56 104 ASN A O 1
ATOM 840 N N . ILE A 1 105 ? -21.052 4.913 29.938 1.00 87.06 105 ILE A N 1
ATOM 841 C CA . ILE A 1 105 ? -20.122 4.137 29.094 1.00 87.06 105 ILE A CA 1
ATOM 842 C C . ILE A 1 105 ? -20.482 2.650 28.954 1.00 87.06 105 ILE A C 1
ATOM 844 O O . ILE A 1 105 ? -19.798 1.903 28.254 1.00 87.06 105 ILE A O 1
ATOM 848 N N . LYS A 1 106 ? -21.540 2.188 29.626 1.00 89.94 106 LYS A N 1
ATOM 849 C CA . LYS A 1 106 ? -21.932 0.775 29.634 1.00 89.94 106 LYS A CA 1
ATOM 850 C C . LYS A 1 106 ? -22.207 0.223 28.222 1.00 89.94 106 LYS A C 1
ATOM 852 O O . LYS A 1 106 ? -21.669 -0.843 27.925 1.00 89.94 106 LYS A O 1
ATOM 857 N N . PRO A 1 107 ? -22.931 0.925 27.324 1.00 91.88 107 PRO A N 1
ATOM 858 C CA . PRO A 1 107 ? -23.140 0.458 25.954 1.00 91.88 107 PRO A CA 1
ATOM 859 C C . PRO A 1 107 ? -21.835 0.318 25.164 1.00 91.88 107 PRO A C 1
ATOM 861 O O . PRO A 1 107 ? -21.684 -0.641 24.412 1.00 91.88 107 PRO A O 1
ATOM 864 N N . LEU A 1 108 ? -20.875 1.230 25.364 1.00 92.25 108 LEU A N 1
ATOM 865 C CA . LEU A 1 108 ? -19.560 1.164 24.723 1.00 92.25 108 LEU A CA 1
ATOM 866 C C . LEU A 1 108 ? -18.787 -0.079 25.178 1.00 92.25 108 LEU A C 1
ATOM 868 O O . LEU A 1 108 ? -18.254 -0.799 24.342 1.00 92.25 108 LEU A O 1
ATOM 872 N N . VAL A 1 109 ? -18.761 -0.361 26.484 1.00 91.56 109 VAL A N 1
ATOM 873 C CA . VAL A 1 109 ? -18.078 -1.544 27.038 1.00 91.56 109 VAL A CA 1
ATOM 874 C C . VAL A 1 109 ? -18.741 -2.845 26.579 1.00 91.56 109 VAL A C 1
ATOM 876 O O . VAL A 1 109 ? -18.063 -3.775 26.152 1.00 91.56 109 VAL A O 1
ATOM 879 N N . GLU A 1 110 ? -20.068 -2.936 26.654 1.00 92.75 110 GLU A N 1
ATOM 880 C CA . GLU A 1 110 ? -20.798 -4.146 26.251 1.00 92.75 110 GLU A CA 1
ATOM 881 C C . GLU A 1 110 ? -20.748 -4.379 24.736 1.00 92.75 110 GLU A C 1
ATOM 883 O O . GLU A 1 110 ? -20.744 -5.524 24.276 1.00 92.75 110 GLU A O 1
ATOM 888 N N . GLY A 1 111 ? -20.730 -3.299 23.955 1.00 92.19 111 GLY A N 1
ATOM 889 C CA . GLY A 1 111 ? -20.567 -3.347 22.510 1.00 92.19 111 GLY A CA 1
ATOM 890 C C . GLY A 1 111 ? 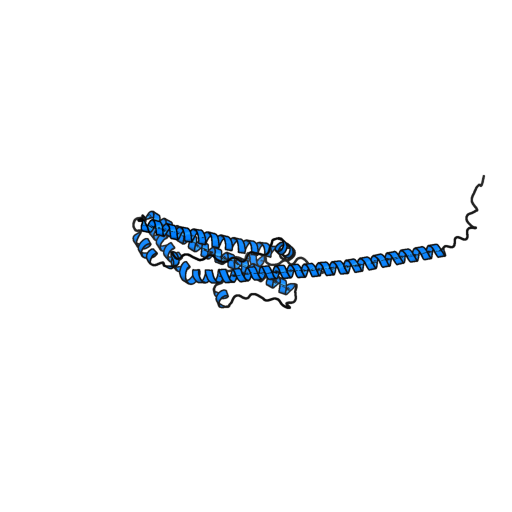-19.151 -3.752 22.114 1.00 92.19 111 GLY A C 1
ATOM 891 O O . GLY A 1 111 ? -18.995 -4.661 21.302 1.00 92.19 111 GLY A O 1
ATOM 892 N N . SER A 1 112 ? -18.127 -3.158 22.734 1.00 91.94 112 SER A N 1
ATOM 893 C CA . SER A 1 112 ? -16.724 -3.424 22.402 1.00 91.94 112 SER A CA 1
ATOM 894 C C . SER A 1 112 ? -16.322 -4.879 22.626 1.00 91.94 112 SER A C 1
ATOM 896 O O . SER A 1 112 ? -15.620 -5.459 21.803 1.00 91.94 112 SER A O 1
ATOM 898 N N . GLN A 1 113 ? -16.841 -5.522 23.674 1.00 90.12 113 GLN A N 1
ATOM 899 C CA . GLN A 1 113 ? -16.578 -6.936 23.969 1.00 90.12 113 GLN A CA 1
ATOM 900 C C . GLN A 1 113 ? -17.034 -7.903 22.865 1.00 90.12 113 GLN A C 1
ATOM 902 O O . GLN A 1 113 ? -16.575 -9.045 22.823 1.00 90.12 113 GLN A O 1
ATOM 907 N N . LYS A 1 114 ? -17.935 -7.470 21.975 1.00 92.88 114 LYS A N 1
ATOM 908 C CA . LYS A 1 114 ? -18.454 -8.282 20.865 1.00 92.88 114 LYS A CA 1
ATOM 909 C C . LYS A 1 114 ? -17.633 -8.133 19.582 1.00 92.88 114 LYS A C 1
ATOM 911 O O . LYS A 1 114 ? -17.866 -8.891 18.646 1.00 92.88 114 LYS A O 1
ATOM 916 N N . LEU A 1 115 ? -16.699 -7.182 19.538 1.00 93.38 115 LEU A N 1
ATOM 917 C CA . LEU A 1 115 ? -15.932 -6.818 18.348 1.00 93.38 115 LEU A CA 1
ATOM 918 C C . LEU A 1 115 ? -14.587 -7.549 18.343 1.00 93.38 115 LEU A C 1
ATOM 920 O O . LEU A 1 115 ? -13.577 -7.067 18.858 1.00 93.38 115 LEU A O 1
ATOM 924 N N . ARG A 1 116 ? -14.585 -8.775 17.819 1.00 91.81 116 ARG A N 1
ATOM 925 C CA . ARG A 1 116 ? -13.412 -9.657 17.877 1.00 91.81 116 ARG A CA 1
ATOM 926 C C . ARG A 1 116 ? -12.279 -9.145 16.990 1.00 91.81 116 ARG A C 1
ATOM 928 O O . ARG A 1 116 ? -11.120 -9.146 17.407 1.00 91.81 116 ARG A O 1
ATOM 935 N N . TYR A 1 117 ? -12.600 -8.770 15.762 1.00 91.38 117 TYR A N 1
ATOM 936 C CA . TYR A 1 117 ? -11.631 -8.375 14.743 1.00 91.38 117 TYR A CA 1
ATOM 937 C C . TYR A 1 117 ? -11.041 -6.983 15.019 1.00 91.38 117 TYR A C 1
ATOM 939 O O . TYR A 1 117 ? -9.871 -6.722 14.725 1.00 91.38 117 TYR A O 1
ATOM 947 N N . PHE A 1 118 ? -11.791 -6.129 15.712 1.00 93.25 118 PHE A N 1
ATOM 948 C CA . PHE A 1 118 ? -11.388 -4.811 16.179 1.00 93.25 118 PHE A CA 1
ATOM 949 C C . PHE A 1 118 ? -10.201 -4.862 17.143 1.00 93.25 118 PHE A C 1
ATOM 951 O O . PHE A 1 118 ? -9.365 -3.961 17.127 1.00 93.25 118 PHE A O 1
ATOM 958 N N . TYR A 1 119 ? -10.068 -5.937 17.923 1.00 93.81 119 TYR A N 1
ATOM 959 C CA . TYR A 1 119 ? -8.928 -6.165 18.817 1.00 93.81 119 TYR A CA 1
ATOM 960 C C . TYR A 1 119 ? -7.943 -7.218 18.294 1.00 93.81 119 TYR A C 1
ATOM 962 O O . TYR A 1 119 ? -6.994 -7.583 18.990 1.00 93.81 119 TYR A O 1
ATOM 970 N N . GLN A 1 120 ? -8.127 -7.711 17.067 1.00 92.00 120 GLN A N 1
ATOM 971 C CA . GLN A 1 120 ? -7.194 -8.652 16.460 1.00 92.00 120 GLN A CA 1
ATOM 972 C C . GLN A 1 120 ? -5.957 -7.920 15.933 1.00 92.00 120 GLN A C 1
ATOM 974 O O . GLN A 1 120 ? -6.064 -6.903 15.243 1.00 92.00 120 GLN A O 1
ATOM 979 N N . THR A 1 121 ? -4.771 -8.454 16.227 1.00 91.50 121 THR A N 1
ATOM 980 C CA . THR A 1 121 ? -3.522 -7.951 15.653 1.00 91.50 121 THR A CA 1
ATOM 981 C C . THR A 1 121 ? -3.416 -8.308 14.176 1.00 91.50 121 THR A C 1
ATOM 983 O O . THR A 1 121 ? -3.801 -9.395 13.743 1.00 91.50 121 THR A O 1
ATOM 986 N N . ILE A 1 122 ? -2.877 -7.379 13.391 1.00 89.88 122 ILE A N 1
ATOM 987 C CA . ILE A 1 122 ? -2.754 -7.539 11.939 1.00 89.88 122 ILE A CA 1
ATOM 988 C C . ILE A 1 122 ? -1.286 -7.835 11.596 1.00 89.88 122 ILE A C 1
ATOM 990 O O . ILE A 1 122 ? -0.391 -7.131 12.100 1.00 89.88 122 ILE A O 1
ATOM 994 N N . PRO A 1 123 ? -1.005 -8.878 10.787 1.00 88.88 123 PRO A N 1
ATOM 995 C CA . PRO A 1 123 ? 0.357 -9.203 10.385 1.00 88.88 123 PRO A CA 1
ATOM 996 C C . PRO A 1 123 ? 0.951 -8.095 9.510 1.00 88.88 123 PRO A C 1
ATOM 998 O O . PRO A 1 123 ? 0.235 -7.300 8.905 1.00 88.88 123 PRO A O 1
ATOM 1001 N N . HIS A 1 124 ? 2.278 -8.021 9.484 1.00 87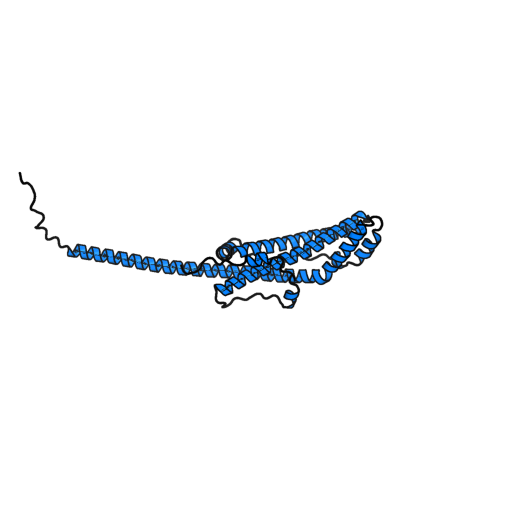.56 124 HIS A N 1
ATOM 1002 C CA . HIS A 1 124 ? 2.998 -7.106 8.602 1.00 87.56 124 HIS A CA 1
ATOM 1003 C C . HIS A 1 124 ? 2.728 -7.469 7.136 1.00 87.56 124 HIS A C 1
ATOM 1005 O O . HIS A 1 124 ? 2.811 -8.649 6.789 1.00 87.56 124 HIS A O 1
ATOM 1011 N N . ALA A 1 125 ? 2.420 -6.475 6.298 1.00 87.25 125 ALA A N 1
ATOM 1012 C CA . ALA A 1 125 ? 2.381 -6.693 4.857 1.00 87.25 125 ALA A CA 1
ATOM 1013 C C . ALA A 1 125 ? 3.812 -6.710 4.342 1.00 87.25 125 ALA A C 1
ATOM 1015 O O . ALA A 1 125 ? 4.531 -5.720 4.495 1.00 87.25 125 ALA A O 1
ATOM 1016 N N . TYR A 1 126 ? 4.199 -7.830 3.740 1.00 86.50 126 TYR A N 1
ATOM 1017 C CA . TYR A 1 126 ? 5.475 -7.931 3.054 1.00 86.50 126 TYR A CA 1
ATOM 1018 C C . TYR A 1 126 ? 5.508 -6.940 1.887 1.00 86.50 126 TYR A C 1
ATOM 1020 O O . TYR A 1 126 ? 4.614 -6.940 1.045 1.00 86.50 126 TYR A O 1
ATOM 1028 N N . GLU A 1 127 ? 6.531 -6.095 1.869 1.00 87.38 127 GLU A N 1
ATOM 1029 C CA . GLU A 1 127 ? 6.776 -5.103 0.829 1.00 87.38 127 GLU A CA 1
ATOM 1030 C C . GLU A 1 127 ? 7.951 -5.582 -0.020 1.00 87.38 127 GLU A C 1
ATOM 1032 O O . GLU A 1 127 ? 9.062 -5.757 0.484 1.00 87.38 127 GLU A O 1
ATOM 1037 N N . LEU A 1 128 ? 7.707 -5.803 -1.311 1.00 86.94 128 LEU A N 1
ATOM 1038 C CA . LEU A 1 128 ? 8.777 -5.957 -2.281 1.00 86.94 128 LEU A CA 1
ATOM 1039 C C . LEU A 1 128 ? 9.308 -4.563 -2.616 1.00 86.94 128 LEU A C 1
ATOM 1041 O O . LEU A 1 128 ? 8.555 -3.715 -3.100 1.00 86.94 128 LEU A O 1
ATOM 1045 N N . GLU A 1 129 ? 10.591 -4.337 -2.339 1.00 86.12 129 GLU A N 1
ATOM 1046 C CA . GLU A 1 129 ? 11.250 -3.050 -2.564 1.00 86.12 129 GLU A CA 1
ATOM 1047 C C . GLU A 1 129 ? 11.129 -2.593 -4.026 1.00 86.12 129 GLU A C 1
ATOM 1049 O O . GLU A 1 129 ? 11.077 -3.429 -4.940 1.00 86.12 129 GLU A O 1
ATOM 1054 N N . PRO A 1 130 ? 11.057 -1.271 -4.270 1.00 82.56 130 PRO A N 1
ATOM 1055 C CA . PRO A 1 130 ? 10.983 -0.776 -5.628 1.00 82.56 130 PRO A CA 1
ATOM 1056 C C . PRO A 1 130 ? 12.343 -0.973 -6.318 1.00 82.56 130 PRO A C 1
ATOM 1058 O O . PRO A 1 130 ? 13.371 -1.077 -5.643 1.00 82.56 130 PRO A O 1
ATOM 1061 N N . PRO A 1 131 ? 12.369 -0.970 -7.660 1.00 80.94 131 PRO A N 1
ATOM 1062 C CA . PRO A 1 131 ? 13.607 -0.856 -8.427 1.00 80.94 131 PRO A CA 1
ATOM 1063 C C . PRO A 1 131 ? 14.471 0.307 -7.936 1.00 80.94 131 PRO A C 1
ATOM 1065 O O . PRO A 1 131 ? 13.954 1.310 -7.427 1.00 80.94 131 PRO A O 1
ATOM 1068 N N . ASP A 1 132 ? 15.787 0.174 -8.083 1.00 84.00 132 ASP A N 1
ATOM 1069 C CA . ASP A 1 132 ? 16.704 1.195 -7.591 1.00 84.00 132 ASP A CA 1
ATOM 1070 C C . ASP A 1 132 ? 16.551 2.527 -8.357 1.00 84.00 132 ASP A C 1
ATOM 1072 O O . ASP A 1 132 ? 15.911 2.628 -9.409 1.00 84.00 132 ASP A O 1
ATOM 1076 N N . PHE A 1 133 ? 17.146 3.594 -7.821 1.00 80.25 133 PHE A N 1
ATOM 1077 C CA . PHE A 1 133 ? 17.061 4.918 -8.439 1.00 80.25 133 PHE A CA 1
ATOM 1078 C C . PHE A 1 133 ? 17.645 4.955 -9.864 1.00 80.25 133 PHE A C 1
ATOM 1080 O O . PHE A 1 133 ? 17.157 5.702 -10.714 1.00 80.25 133 PHE A O 1
ATOM 1087 N N . LEU A 1 134 ? 18.676 4.157 -10.153 1.00 81.75 134 LEU A N 1
ATOM 1088 C CA . LEU A 1 134 ? 19.296 4.117 -11.477 1.00 81.75 134 LEU A CA 1
ATOM 1089 C C . LEU A 1 134 ? 18.367 3.439 -12.491 1.00 81.75 134 LEU A C 1
ATOM 1091 O O . LEU A 1 134 ? 18.246 3.912 -13.617 1.00 81.75 134 LEU A O 1
ATOM 1095 N N . GLU A 1 135 ? 17.666 2.384 -12.089 1.00 79.12 135 GLU A N 1
ATOM 1096 C CA . GLU A 1 135 ? 16.650 1.701 -12.886 1.00 79.12 135 GLU A CA 1
ATOM 1097 C C . GLU A 1 135 ? 15.447 2.619 -13.136 1.00 79.12 135 GLU A C 1
ATOM 1099 O O . GLU A 1 135 ? 15.033 2.789 -14.282 1.00 79.12 135 GLU A O 1
ATOM 1104 N N . LEU A 1 136 ? 14.935 3.291 -12.100 1.00 81.25 136 LEU A N 1
ATOM 1105 C CA . LEU A 1 136 ? 13.803 4.213 -12.241 1.00 81.25 136 LEU A CA 1
ATOM 1106 C C . LEU A 1 136 ? 14.145 5.468 -13.049 1.00 81.25 136 LEU A C 1
ATOM 1108 O O . LEU A 1 136 ? 13.294 5.955 -13.790 1.00 81.25 136 LEU A O 1
ATOM 1112 N N . SER A 1 137 ? 15.368 5.993 -12.941 1.00 81.81 137 SER A N 1
ATOM 1113 C CA . SER A 1 137 ? 15.777 7.187 -13.695 1.00 81.81 137 SER A CA 1
ATOM 1114 C C . SER A 1 137 ? 15.845 6.935 -15.202 1.00 81.81 137 SER A C 1
ATOM 1116 O O . SER A 1 137 ? 15.440 7.804 -15.968 1.00 81.81 137 SER A O 1
ATOM 1118 N N . ARG A 1 138 ? 16.246 5.729 -15.629 1.00 80.25 138 ARG A N 1
ATOM 1119 C CA . ARG A 1 138 ? 16.196 5.312 -17.044 1.00 80.25 138 ARG A CA 1
ATOM 1120 C C . ARG A 1 138 ? 14.773 5.302 -17.588 1.00 80.25 138 ARG A C 1
ATOM 1122 O O . ARG A 1 138 ? 14.543 5.678 -18.728 1.00 80.25 138 ARG A O 1
ATOM 1129 N N . VAL A 1 139 ? 13.820 4.888 -16.759 1.00 80.25 139 VAL A N 1
ATOM 1130 C CA . VAL A 1 139 ? 12.404 4.839 -17.132 1.00 80.25 139 VAL A CA 1
ATOM 1131 C C . VAL A 1 139 ? 11.760 6.227 -17.083 1.00 80.25 139 VAL A C 1
ATOM 1133 O O . VAL A 1 139 ? 10.856 6.520 -17.861 1.00 80.25 139 VAL A O 1
ATOM 1136 N N . ALA A 1 140 ? 12.236 7.110 -16.203 1.00 81.31 140 ALA A N 1
ATOM 1137 C CA . ALA A 1 140 ? 11.699 8.456 -16.032 1.00 81.31 140 ALA A CA 1
ATOM 1138 C C . ALA A 1 140 ? 11.890 9.362 -17.262 1.00 81.31 140 ALA A C 1
ATOM 1140 O O . ALA A 1 140 ? 11.117 10.304 -17.420 1.00 81.31 140 ALA A O 1
ATOM 1141 N N . GLU A 1 141 ? 12.867 9.078 -18.133 1.00 77.19 141 GLU A N 1
ATOM 1142 C CA . GLU A 1 141 ? 13.035 9.786 -19.414 1.00 77.19 141 GLU A CA 1
ATOM 1143 C C . GLU A 1 141 ? 11.831 9.582 -20.347 1.00 77.19 141 GLU A C 1
ATOM 1145 O O . GLU A 1 141 ? 11.434 10.507 -21.051 1.00 77.19 141 GLU A O 1
ATOM 1150 N N . GLU A 1 142 ? 11.220 8.394 -20.322 1.00 75.12 142 GLU A N 1
ATOM 1151 C CA . GLU A 1 142 ? 10.075 8.044 -21.172 1.00 75.12 142 GLU A CA 1
ATOM 1152 C C . GLU A 1 142 ? 8.742 8.014 -20.419 1.00 75.12 142 GLU A C 1
ATOM 1154 O O . GLU A 1 142 ? 7.687 7.984 -21.038 1.00 75.12 142 GLU A O 1
ATOM 1159 N N . MET A 1 143 ? 8.767 7.960 -19.088 1.00 81.50 143 MET A N 1
ATOM 1160 C CA . MET A 1 143 ? 7.584 7.895 -18.230 1.00 81.50 143 MET A CA 1
ATOM 1161 C C . MET A 1 143 ? 7.829 8.648 -16.921 1.00 81.50 143 MET A C 1
ATOM 1163 O O . MET A 1 143 ? 7.904 8.034 -15.849 1.00 81.50 143 MET A O 1
ATOM 1167 N N . PRO A 1 144 ? 7.924 9.986 -16.955 1.00 80.12 144 PRO A N 1
ATOM 1168 C CA . PRO A 1 144 ? 8.281 10.776 -15.775 1.00 80.12 144 PRO A CA 1
ATOM 1169 C C . PRO A 1 144 ? 7.316 10.541 -14.603 1.00 80.12 144 PRO A C 1
ATOM 1171 O O . PRO A 1 144 ? 7.734 10.435 -13.446 1.00 80.12 144 PRO A O 1
ATOM 1174 N N . HIS A 1 145 ? 6.027 10.359 -14.899 1.00 83.12 145 HIS A N 1
ATOM 1175 C CA . HIS A 1 145 ? 4.987 10.131 -13.897 1.00 83.12 145 HIS A CA 1
ATOM 1176 C C . HIS A 1 145 ? 5.059 8.755 -13.219 1.00 83.12 145 HIS A C 1
ATOM 1178 O O . HIS A 1 145 ? 4.647 8.636 -12.064 1.00 83.12 145 HIS A O 1
ATOM 1184 N N . LEU A 1 146 ? 5.650 7.739 -13.863 1.00 85.69 146 LEU A N 1
ATOM 1185 C CA . LEU A 1 146 ? 5.740 6.392 -13.291 1.00 85.69 146 LEU A CA 1
ATOM 1186 C C . LEU A 1 146 ? 6.543 6.388 -11.984 1.00 85.69 146 LEU A C 1
ATOM 1188 O O . LEU A 1 146 ? 6.125 5.785 -10.998 1.00 85.69 146 LEU A O 1
ATOM 1192 N N . SER A 1 147 ? 7.653 7.128 -11.943 1.00 84.44 147 SER A N 1
ATOM 1193 C CA . SER A 1 147 ? 8.466 7.279 -10.730 1.00 84.44 147 SER A CA 1
ATOM 1194 C C . SER A 1 147 ? 7.659 7.848 -9.553 1.00 84.44 147 SER A C 1
ATOM 1196 O O . SER A 1 147 ? 7.780 7.384 -8.419 1.00 84.44 147 SER A O 1
ATOM 1198 N N . THR A 1 148 ? 6.774 8.811 -9.833 1.00 85.19 148 THR A N 1
ATOM 1199 C CA . THR A 1 148 ? 5.905 9.437 -8.831 1.00 85.19 148 THR A CA 1
ATOM 1200 C C . THR A 1 148 ? 4.850 8.456 -8.333 1.00 85.19 148 THR A C 1
ATOM 1202 O O . THR A 1 148 ? 4.609 8.390 -7.127 1.00 85.19 148 THR A O 1
ATOM 1205 N N . PHE A 1 149 ? 4.237 7.679 -9.230 1.00 88.00 149 PHE A N 1
ATOM 1206 C CA . PHE A 1 149 ? 3.233 6.684 -8.853 1.00 88.00 149 PHE A CA 1
ATOM 1207 C C . PHE A 1 149 ? 3.834 5.587 -7.975 1.00 88.00 149 PHE A C 1
ATOM 1209 O O . PHE A 1 149 ? 3.297 5.325 -6.901 1.00 88.00 149 PHE A O 1
ATOM 1216 N N . ILE A 1 150 ? 4.994 5.040 -8.352 1.00 88.38 150 ILE A N 1
ATOM 1217 C CA . ILE A 1 150 ? 5.707 4.043 -7.544 1.00 88.38 150 ILE A CA 1
ATOM 1218 C C . ILE A 1 150 ? 6.073 4.632 -6.183 1.00 88.38 150 ILE A C 1
ATOM 1220 O O . ILE A 1 150 ? 5.773 4.036 -5.154 1.00 88.38 150 ILE A O 1
ATOM 1224 N N . HIS A 1 151 ? 6.669 5.827 -6.143 1.00 88.44 151 HIS A N 1
ATOM 1225 C CA . HIS A 1 151 ? 7.054 6.452 -4.878 1.00 88.44 151 HIS A CA 1
ATOM 1226 C C . HIS A 1 151 ? 5.853 6.647 -3.941 1.00 88.44 151 HIS A C 1
ATOM 1228 O O . HIS A 1 151 ? 5.953 6.383 -2.740 1.00 88.44 151 HIS A O 1
ATOM 1234 N N . ARG A 1 152 ? 4.711 7.103 -4.472 1.00 89.38 152 ARG A N 1
ATOM 1235 C CA . ARG A 1 152 ? 3.474 7.258 -3.694 1.00 89.38 152 ARG A CA 1
ATOM 1236 C C . ARG A 1 152 ? 2.921 5.912 -3.231 1.00 89.38 152 ARG A C 1
ATOM 1238 O O . ARG A 1 152 ? 2.551 5.811 -2.066 1.00 89.38 152 ARG A O 1
ATOM 1245 N N . ALA A 1 153 ? 2.945 4.886 -4.082 1.00 90.25 153 ALA A N 1
ATOM 1246 C CA . ALA A 1 153 ? 2.531 3.533 -3.716 1.00 90.25 153 ALA A CA 1
ATOM 1247 C C . ALA A 1 153 ? 3.367 2.977 -2.551 1.00 90.25 153 ALA A C 1
ATOM 1249 O O . ALA A 1 153 ? 2.812 2.534 -1.547 1.00 90.25 153 ALA A O 1
ATOM 1250 N N . MET A 1 154 ? 4.698 3.084 -2.635 1.00 90.94 154 MET A N 1
ATOM 1251 C CA . MET A 1 154 ? 5.604 2.617 -1.579 1.00 90.94 154 MET A CA 1
ATOM 1252 C C . MET A 1 154 ? 5.449 3.433 -0.295 1.00 90.94 154 MET A C 1
ATOM 1254 O O . MET A 1 154 ? 5.479 2.890 0.804 1.00 90.94 154 MET A O 1
ATOM 1258 N N . SER A 1 155 ? 5.248 4.747 -0.417 1.00 91.50 155 SER A N 1
ATOM 1259 C CA . SER A 1 155 ? 5.016 5.619 0.740 1.00 91.50 155 SER A CA 1
ATOM 1260 C C . SER A 1 155 ? 3.723 5.246 1.470 1.00 91.50 155 SER A C 1
ATOM 1262 O O . SER A 1 155 ? 3.747 5.088 2.688 1.00 91.50 155 SER A O 1
ATOM 1264 N N . ALA A 1 156 ? 2.631 5.016 0.734 1.00 91.44 156 ALA A N 1
ATOM 1265 C CA . ALA A 1 156 ? 1.373 4.539 1.302 1.00 91.44 156 ALA A CA 1
ATOM 1266 C C . ALA A 1 156 ? 1.532 3.140 1.927 1.00 91.44 156 ALA A C 1
ATOM 1268 O O . ALA A 1 156 ? 1.065 2.897 3.034 1.00 91.44 156 ALA A O 1
ATOM 1269 N N . MET A 1 157 ? 2.266 2.223 1.293 1.00 91.25 157 MET A N 1
ATOM 1270 C CA . MET A 1 157 ? 2.524 0.894 1.862 1.00 91.25 157 MET A CA 1
ATOM 1271 C C . MET A 1 157 ? 3.317 0.955 3.182 1.00 91.25 157 MET A C 1
ATOM 1273 O O . MET A 1 157 ? 2.999 0.242 4.141 1.00 91.25 157 MET A O 1
ATOM 1277 N N . LYS A 1 158 ? 4.303 1.854 3.272 1.00 92.75 158 LYS A N 1
ATOM 1278 C CA . LYS A 1 158 ? 5.059 2.119 4.506 1.00 92.75 158 LYS A CA 1
ATOM 1279 C C . LYS A 1 158 ? 4.189 2.735 5.592 1.00 92.75 158 LYS A C 1
ATOM 1281 O O . LYS A 1 158 ? 4.249 2.294 6.740 1.00 92.75 158 LYS A O 1
ATOM 1286 N N . GLU A 1 159 ? 3.365 3.713 5.233 1.00 94.12 159 GLU A N 1
ATOM 1287 C CA . GLU A 1 159 ? 2.405 4.336 6.143 1.00 94.12 159 GLU A CA 1
ATOM 1288 C C . GLU A 1 159 ? 1.410 3.303 6.684 1.00 94.12 159 GLU A C 1
ATOM 1290 O O . GLU A 1 159 ? 1.237 3.196 7.896 1.00 94.12 159 GLU A O 1
ATOM 1295 N N . TYR A 1 160 ? 0.858 2.446 5.822 1.00 93.50 160 TYR A N 1
ATOM 1296 C CA . TYR A 1 160 ? -0.000 1.335 6.229 1.00 93.50 160 TYR A CA 1
ATOM 1297 C C . TYR A 1 160 ? 0.690 0.440 7.270 1.00 93.50 160 TYR A C 1
ATOM 1299 O O . TYR A 1 160 ? 0.115 0.111 8.312 1.00 93.50 160 TYR A O 1
ATOM 1307 N N . ASN A 1 161 ? 1.947 0.065 7.021 1.00 93.44 161 ASN A N 1
ATOM 1308 C CA . ASN A 1 161 ? 2.716 -0.775 7.933 1.00 93.44 161 ASN A CA 1
ATOM 1309 C C . ASN A 1 161 ? 3.019 -0.083 9.278 1.00 93.44 161 ASN A C 1
ATOM 1311 O O . ASN A 1 161 ? 3.057 -0.768 10.312 1.00 93.44 161 ASN A O 1
ATOM 1315 N N . ALA A 1 162 ? 3.188 1.243 9.276 1.00 95.25 162 ALA A N 1
ATOM 1316 C CA . ALA A 1 162 ? 3.367 2.064 10.472 1.00 95.25 162 ALA A CA 1
ATOM 1317 C C . ALA A 1 162 ? 2.074 2.168 11.300 1.00 95.25 162 ALA A C 1
ATOM 1319 O O . ALA A 1 162 ? 2.093 1.821 12.482 1.00 95.25 162 ALA A O 1
ATOM 1320 N N . ILE A 1 163 ? 0.947 2.521 10.674 1.00 95.19 163 ILE A N 1
ATOM 1321 C CA . ILE A 1 163 ? -0.392 2.562 11.295 1.00 95.19 163 ILE A CA 1
ATOM 1322 C C . ILE A 1 163 ? -0.725 1.194 11.910 1.00 95.19 163 ILE A C 1
ATOM 1324 O O . ILE A 1 163 ? -1.127 1.083 13.068 1.00 95.19 163 ILE A O 1
ATOM 1328 N N . ARG A 1 164 ? -0.466 0.106 11.176 1.00 93.88 164 ARG A N 1
ATOM 1329 C CA . ARG A 1 164 ? -0.633 -1.271 11.667 1.00 93.88 164 ARG A CA 1
ATOM 1330 C C . ARG A 1 164 ? 0.203 -1.555 12.919 1.00 93.88 164 ARG A C 1
ATOM 1332 O O . ARG A 1 164 ? -0.275 -2.223 13.840 1.00 93.88 164 ARG A O 1
ATOM 1339 N N . LEU A 1 165 ? 1.460 -1.102 12.953 1.00 95.81 165 LEU A N 1
ATOM 1340 C CA . LEU A 1 165 ? 2.326 -1.275 14.121 1.00 95.81 165 LEU A CA 1
ATOM 1341 C C . LEU A 1 165 ? 1.770 -0.513 15.326 1.00 95.81 165 LEU A C 1
ATOM 1343 O O . LEU A 1 165 ? 1.658 -1.095 16.404 1.00 95.81 165 LEU A O 1
ATOM 1347 N N . GLU A 1 166 ? 1.398 0.751 15.134 1.00 96.44 166 GLU A N 1
ATOM 1348 C CA . GLU A 1 166 ? 0.816 1.593 16.179 1.00 96.44 166 GLU A CA 1
ATOM 1349 C C . GLU A 1 166 ? -0.479 0.982 16.725 1.00 96.44 166 GLU A C 1
ATOM 1351 O O . GLU A 1 166 ? -0.620 0.801 17.934 1.00 96.44 166 GLU A O 1
ATOM 1356 N N . ARG A 1 167 ? -1.380 0.539 15.843 1.00 95.19 167 ARG A N 1
ATOM 1357 C CA . ARG A 1 167 ? -2.616 -0.151 16.226 1.00 95.19 167 ARG A CA 1
ATOM 1358 C C . ARG A 1 167 ? -2.348 -1.398 17.067 1.00 95.19 167 ARG A C 1
ATOM 1360 O O . ARG A 1 167 ? -2.997 -1.604 18.089 1.00 95.19 167 ARG A O 1
ATOM 1367 N N . ASN A 1 168 ? -1.403 -2.243 16.657 1.00 95.81 168 ASN A N 1
ATOM 1368 C CA . ASN A 1 168 ? -1.060 -3.450 17.412 1.00 95.81 168 ASN A CA 1
ATOM 1369 C C . ASN A 1 168 ? -0.471 -3.112 18.794 1.00 95.81 168 ASN A C 1
ATOM 1371 O O . ASN A 1 168 ? -0.756 -3.812 19.768 1.00 95.81 168 ASN A O 1
ATOM 1375 N N . THR A 1 169 ? 0.305 -2.029 18.892 1.00 97.12 169 THR A N 1
ATOM 1376 C CA . THR A 1 169 ? 0.796 -1.500 20.172 1.00 97.12 169 THR A CA 1
ATOM 1377 C C . THR A 1 169 ? -0.364 -1.040 21.054 1.00 97.12 169 THR A C 1
ATOM 1379 O O . THR A 1 169 ? -0.461 -1.494 22.193 1.00 97.12 169 THR A O 1
ATOM 1382 N N . LEU A 1 170 ? -1.303 -0.257 20.511 1.00 96.56 170 LEU A N 1
ATOM 1383 C CA . LEU A 1 170 ? -2.499 0.208 21.223 1.00 96.56 170 LEU A CA 1
ATOM 1384 C C . LEU A 1 170 ? -3.376 -0.947 21.722 1.00 96.56 170 LEU A C 1
ATOM 1386 O O . LEU A 1 170 ? -3.880 -0.890 22.839 1.00 96.56 170 LEU A O 1
ATOM 1390 N N . ILE A 1 171 ? -3.532 -2.023 20.943 1.00 96.00 171 ILE A N 1
ATOM 1391 C CA . ILE A 1 171 ? -4.252 -3.233 21.383 1.00 96.00 171 ILE A CA 1
ATOM 1392 C C . ILE A 1 171 ? -3.565 -3.860 22.599 1.00 96.00 171 ILE A C 1
ATOM 1394 O O . ILE A 1 171 ? -4.225 -4.229 23.573 1.00 96.00 171 ILE A O 1
ATOM 1398 N N . SER A 1 172 ? -2.237 -3.981 22.553 1.00 96.12 172 SER A N 1
ATOM 1399 C CA . SER A 1 172 ? -1.451 -4.512 23.668 1.00 96.12 172 SER A CA 1
ATOM 1400 C C . SER A 1 172 ? -1.560 -3.619 24.911 1.00 96.12 172 SER A C 1
ATOM 1402 O O . SER A 1 172 ? -1.706 -4.128 26.021 1.00 96.12 172 SER A O 1
ATOM 1404 N N . GLU A 1 173 ? -1.500 -2.297 24.753 1.00 96.19 173 GLU A N 1
ATOM 1405 C CA . GLU A 1 173 ? -1.658 -1.335 25.852 1.00 96.19 173 GLU A CA 1
ATOM 1406 C C . GLU A 1 173 ? -3.060 -1.385 26.461 1.00 96.19 173 GLU A C 1
ATOM 1408 O O . GLU A 1 173 ? -3.189 -1.529 27.677 1.00 96.19 173 GLU A O 1
ATOM 1413 N N . HIS A 1 174 ? -4.096 -1.392 25.621 1.00 95.12 174 HIS A N 1
ATOM 1414 C CA . HIS A 1 174 ? -5.481 -1.577 26.042 1.00 95.12 174 HIS A CA 1
ATOM 1415 C C . HIS A 1 174 ? -5.647 -2.862 26.862 1.00 95.12 174 HIS A C 1
ATOM 1417 O O . HIS A 1 174 ? -6.243 -2.840 27.935 1.00 95.12 174 HIS A O 1
ATOM 1423 N N . ALA A 1 175 ? -5.080 -3.987 26.409 1.00 93.50 175 ALA A N 1
ATOM 1424 C CA . ALA A 1 175 ? -5.159 -5.255 27.133 1.00 93.50 175 ALA A CA 1
ATOM 1425 C C . ALA A 1 175 ? -4.474 -5.196 28.513 1.00 93.50 175 ALA A C 1
ATOM 1427 O O . ALA A 1 175 ? -5.023 -5.705 29.494 1.00 93.50 175 ALA A O 1
ATOM 1428 N N . LYS A 1 176 ? -3.300 -4.556 28.602 1.00 94.88 176 LYS A N 1
ATOM 1429 C CA . LYS A 1 176 ? -2.561 -4.378 29.864 1.00 94.88 176 LYS A CA 1
ATOM 1430 C C . LYS A 1 176 ? -3.328 -3.505 30.850 1.00 94.88 176 LYS A C 1
ATOM 1432 O O . LYS A 1 176 ? -3.451 -3.870 32.016 1.00 94.88 176 LYS A O 1
ATOM 1437 N N . GLU A 1 177 ? -3.859 -2.377 30.392 1.00 93.94 177 GLU A N 1
ATOM 1438 C CA . GLU A 1 177 ? -4.631 -1.481 31.252 1.00 93.94 177 GLU A CA 1
ATOM 1439 C C . GLU A 1 177 ? -5.969 -2.094 31.657 1.00 93.94 177 GLU A C 1
ATOM 1441 O O . GLU A 1 177 ? -6.392 -1.926 32.800 1.00 93.94 177 GLU A O 1
ATOM 1446 N N . ASN A 1 178 ? -6.619 -2.857 30.773 1.00 90.50 178 ASN A N 1
ATOM 1447 C CA . ASN A 1 178 ? -7.855 -3.557 31.113 1.00 90.50 178 ASN A CA 1
ATOM 1448 C C . ASN A 1 178 ? -7.650 -4.514 32.290 1.00 90.50 178 ASN A C 1
ATOM 1450 O O . ASN A 1 178 ? -8.463 -4.547 33.211 1.00 90.50 178 ASN A O 1
ATOM 1454 N N . ALA A 1 179 ? -6.535 -5.250 32.290 1.00 91.19 179 ALA A N 1
ATOM 1455 C CA . ALA A 1 179 ? -6.175 -6.151 33.381 1.00 91.19 179 ALA A CA 1
ATOM 1456 C C . ALA A 1 179 ? -5.903 -5.413 34.706 1.00 91.19 179 ALA A C 1
ATOM 1458 O O . ALA A 1 179 ? -6.105 -5.987 35.774 1.00 91.19 179 ALA A O 1
ATOM 1459 N N . ALA A 1 180 ? -5.472 -4.149 34.647 1.00 91.62 180 ALA A N 1
ATOM 1460 C CA . ALA A 1 180 ? -5.247 -3.297 35.815 1.00 91.62 180 ALA A CA 1
ATOM 1461 C C . ALA A 1 180 ? -6.511 -2.551 36.295 1.00 91.62 180 ALA A C 1
ATOM 1463 O O . ALA A 1 180 ? -6.492 -1.962 37.375 1.00 91.62 180 ALA A O 1
ATOM 1464 N N . GLY A 1 181 ? -7.602 -2.588 35.520 1.00 88.00 181 GLY A N 1
ATOM 1465 C CA . GLY A 1 181 ? -8.851 -1.878 35.797 1.00 88.00 181 GLY A CA 1
ATOM 1466 C C . GLY A 1 181 ? -8.907 -0.498 35.138 1.00 88.00 181 GLY A C 1
ATOM 1467 O O . GLY A 1 181 ? -8.636 0.521 35.774 1.00 88.00 181 GLY A O 1
ATOM 1468 N N . MET A 1 182 ? -9.304 -0.450 33.862 1.00 89.44 182 MET A N 1
ATOM 1469 C CA . MET A 1 182 ? -9.491 0.813 33.138 1.00 89.44 182 MET A CA 1
ATOM 1470 C C . MET A 1 182 ? -10.673 1.625 33.670 1.00 89.44 182 MET A C 1
ATOM 1472 O O . MET A 1 182 ? -11.755 1.098 33.925 1.00 89.44 182 MET A O 1
ATOM 1476 N N . ASN A 1 183 ? -10.483 2.943 33.755 1.00 89.19 183 ASN A N 1
ATOM 1477 C CA . ASN A 1 183 ? -11.580 3.880 33.972 1.00 89.19 183 ASN A CA 1
ATOM 1478 C C . ASN A 1 183 ? -12.318 4.198 32.656 1.00 89.19 183 ASN A C 1
ATOM 1480 O O . ASN A 1 183 ? -11.839 3.900 31.560 1.00 89.19 183 ASN A O 1
ATOM 1484 N N . ALA A 1 184 ? -13.471 4.857 32.772 1.00 86.69 184 ALA A N 1
ATOM 1485 C CA . ALA A 1 184 ? -14.331 5.191 31.640 1.00 86.69 184 ALA A CA 1
ATOM 1486 C C . ALA A 1 184 ? -13.635 6.021 30.545 1.00 86.69 184 ALA A C 1
ATOM 1488 O O . ALA A 1 184 ? -13.758 5.710 29.360 1.00 86.69 184 ALA A O 1
ATOM 1489 N N . TYR A 1 185 ? -12.839 7.019 30.938 1.00 88.69 185 TYR A N 1
ATOM 1490 C CA . TYR A 1 185 ? -12.091 7.860 30.002 1.00 88.69 185 TYR A CA 1
ATOM 1491 C C . TYR A 1 185 ? -11.047 7.069 29.209 1.00 88.69 185 TYR A C 1
ATOM 1493 O O . TYR A 1 185 ? -10.865 7.310 28.018 1.00 88.69 185 TYR A O 1
ATOM 1501 N N . ARG A 1 186 ? -10.365 6.108 29.844 1.00 92.31 186 ARG A N 1
ATOM 1502 C CA . ARG A 1 186 ? -9.387 5.245 29.164 1.00 92.31 186 ARG A CA 1
ATOM 1503 C C . ARG A 1 186 ? -10.063 4.312 28.166 1.00 92.31 186 ARG A C 1
ATOM 1505 O O . ARG A 1 186 ? -9.545 4.155 27.064 1.00 92.31 186 ARG A O 1
ATOM 1512 N N . VAL A 1 187 ? -11.239 3.773 28.496 1.00 91.12 187 VAL A N 1
ATOM 1513 C CA . VAL A 1 187 ? -12.035 2.971 27.550 1.00 91.12 187 VAL A CA 1
ATOM 1514 C C . VAL A 1 187 ? -12.390 3.792 26.308 1.00 91.12 187 VAL A C 1
ATOM 1516 O O . VAL A 1 187 ? -12.130 3.346 25.192 1.00 91.12 187 VAL A O 1
ATOM 1519 N N . GLN A 1 188 ? -12.918 5.007 26.490 1.00 91.31 188 GLN A N 1
ATOM 1520 C CA . GLN A 1 188 ? -13.240 5.909 25.377 1.00 91.31 188 GLN A CA 1
ATOM 1521 C C . GLN A 1 188 ? -12.003 6.273 24.550 1.00 91.31 188 GLN A C 1
ATOM 1523 O O . GLN A 1 188 ? -12.052 6.235 23.323 1.00 91.31 188 GLN A O 1
ATOM 1528 N N . TYR A 1 189 ? -10.881 6.573 25.211 1.00 93.56 189 TYR A N 1
ATOM 1529 C CA . TYR A 1 189 ? -9.616 6.881 24.547 1.00 93.56 189 TYR A CA 1
ATOM 1530 C C . TYR A 1 189 ? -9.162 5.746 23.624 1.00 93.56 189 TYR A C 1
ATOM 1532 O O . TYR A 1 189 ? -8.937 5.981 22.438 1.00 93.56 189 TYR A O 1
ATOM 1540 N N . PHE A 1 190 ? -9.058 4.514 24.135 1.00 95.44 190 PHE A N 1
ATOM 1541 C CA . PHE A 1 190 ? -8.606 3.386 23.320 1.00 95.44 190 PHE A CA 1
ATOM 1542 C C . PHE A 1 190 ? -9.591 3.056 22.204 1.00 95.44 190 PHE A C 1
ATOM 1544 O O . PHE A 1 190 ? -9.157 2.789 21.087 1.00 95.44 190 PHE A O 1
ATOM 1551 N N . ALA A 1 191 ? -10.896 3.108 22.477 1.00 94.81 191 ALA A N 1
ATOM 1552 C CA . ALA A 1 191 ? -11.914 2.882 21.459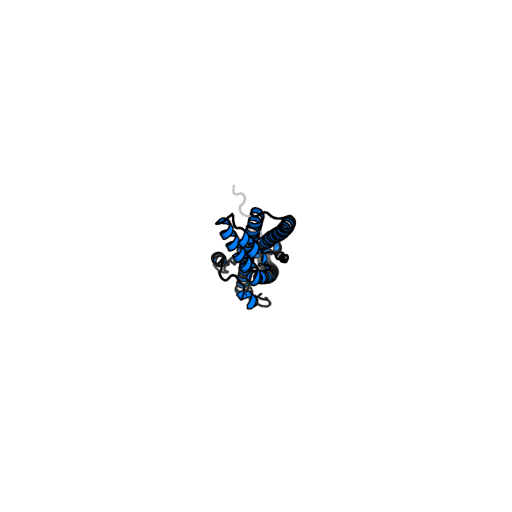 1.00 94.81 191 ALA A CA 1
ATOM 1553 C C . ALA A 1 191 ? -11.803 3.907 20.317 1.00 94.81 191 ALA A C 1
ATOM 1555 O O . ALA A 1 191 ? -11.783 3.517 19.150 1.00 94.81 191 ALA A O 1
ATOM 1556 N N . ASN A 1 192 ? -11.638 5.194 20.636 1.00 95.06 192 ASN A N 1
ATOM 1557 C CA . ASN A 1 192 ? -11.470 6.250 19.640 1.00 95.06 192 ASN A CA 1
ATOM 1558 C C . ASN A 1 192 ? -10.159 6.100 18.848 1.00 95.06 192 ASN A C 1
ATOM 1560 O O . ASN A 1 192 ? -10.171 6.105 17.618 1.00 95.06 192 ASN A O 1
ATOM 1564 N N . MET A 1 193 ? -9.031 5.895 19.536 1.00 97.12 193 MET A N 1
ATOM 1565 C CA . MET A 1 193 ? -7.726 5.734 18.886 1.00 97.12 193 MET A CA 1
ATOM 1566 C C . MET A 1 193 ? -7.698 4.511 17.964 1.00 97.12 193 MET A C 1
ATOM 1568 O O . MET A 1 193 ? -7.281 4.618 16.816 1.00 97.12 193 MET A O 1
ATOM 1572 N N . LEU A 1 194 ? -8.184 3.354 18.426 1.00 96.25 194 LEU A N 1
ATOM 1573 C CA . LEU A 1 194 ? -8.222 2.131 17.619 1.00 96.25 194 LEU A CA 1
ATOM 1574 C C . LEU A 1 194 ? -9.169 2.248 16.420 1.00 96.25 194 LEU A C 1
ATOM 1576 O O . LEU A 1 194 ? -8.865 1.700 15.362 1.00 96.25 194 LEU A O 1
ATOM 1580 N N . THR A 1 195 ? -10.272 2.988 16.562 1.00 95.62 195 THR A N 1
ATOM 1581 C CA . THR A 1 195 ? -11.183 3.309 15.451 1.00 95.62 195 THR A CA 1
ATOM 1582 C C . THR A 1 195 ? -10.471 4.170 14.411 1.00 95.62 195 THR A C 1
ATOM 1584 O O . THR A 1 195 ? -10.473 3.830 13.229 1.00 95.62 195 THR A O 1
ATOM 1587 N N . GLY A 1 196 ? -9.785 5.234 14.846 1.00 95.00 196 GLY A N 1
ATOM 1588 C CA . GLY A 1 196 ? -8.995 6.098 13.966 1.00 95.00 196 GLY A CA 1
ATOM 1589 C C . GLY A 1 196 ? -7.911 5.330 13.210 1.00 95.00 196 GLY A C 1
ATOM 1590 O O . GLY A 1 196 ? -7.809 5.448 11.991 1.00 95.00 196 GLY A O 1
ATOM 1591 N N . GLN A 1 197 ? -7.164 4.472 13.908 1.00 95.62 197 GLN A N 1
ATOM 1592 C CA . GLN A 1 197 ? -6.154 3.614 13.288 1.00 95.62 197 GLN A CA 1
ATOM 1593 C C . GLN A 1 197 ? -6.781 2.598 12.320 1.00 95.62 197 GLN A C 1
ATOM 1595 O O . GLN A 1 197 ? -6.250 2.382 11.236 1.00 95.62 197 GLN A O 1
ATOM 1600 N N . GLY A 1 198 ? -7.927 1.997 12.663 1.00 93.38 198 GLY A N 1
ATOM 1601 C CA . GLY A 1 198 ? -8.662 1.090 11.775 1.00 93.38 198 GLY A CA 1
ATOM 1602 C C . GLY A 1 198 ? -9.093 1.762 10.468 1.00 93.38 198 GLY A C 1
ATOM 1603 O O . GLY A 1 198 ? -8.831 1.229 9.390 1.00 93.38 198 GLY A O 1
ATOM 1604 N N . ASN A 1 199 ? -9.668 2.964 10.559 1.00 92.50 199 ASN A N 1
ATOM 1605 C CA . ASN A 1 199 ? -10.025 3.781 9.398 1.00 92.50 199 ASN A CA 1
ATOM 1606 C C . ASN A 1 199 ? -8.792 4.171 8.574 1.00 92.50 199 ASN A C 1
ATOM 1608 O O . ASN A 1 199 ? -8.805 4.031 7.352 1.00 92.50 199 ASN A O 1
ATOM 1612 N N . GLY A 1 200 ? -7.709 4.592 9.236 1.00 91.81 200 GLY A N 1
ATOM 1613 C CA . GLY A 1 200 ? -6.432 4.888 8.587 1.00 91.81 200 GLY A CA 1
ATOM 1614 C C . GLY A 1 200 ? -5.920 3.702 7.771 1.00 91.81 200 GLY A C 1
ATOM 1615 O O . GLY A 1 200 ? -5.644 3.849 6.587 1.00 91.81 200 GLY A O 1
ATOM 1616 N N . MET A 1 201 ? -5.900 2.496 8.349 1.00 91.56 201 MET A N 1
ATOM 1617 C CA . MET A 1 201 ? -5.463 1.288 7.637 1.00 91.56 201 MET A CA 1
ATOM 1618 C C . MET A 1 201 ? -6.292 1.008 6.380 1.00 91.56 201 MET A C 1
ATOM 1620 O O . MET A 1 201 ? -5.719 0.676 5.343 1.00 91.56 201 MET A O 1
ATOM 1624 N N . ILE A 1 202 ? -7.621 1.133 6.460 1.00 88.69 202 ILE A N 1
ATOM 1625 C CA . ILE A 1 202 ? -8.522 0.898 5.321 1.00 88.69 202 ILE A CA 1
ATOM 1626 C C . ILE A 1 202 ? -8.233 1.905 4.201 1.00 88.69 202 ILE A C 1
ATOM 1628 O O . ILE A 1 202 ? -8.075 1.512 3.045 1.00 88.69 202 ILE A O 1
ATOM 1632 N N . LEU A 1 203 ? -8.114 3.190 4.546 1.00 88.62 203 LEU A N 1
ATOM 1633 C CA . LEU A 1 203 ? -7.848 4.256 3.581 1.00 88.62 203 LEU A CA 1
ATOM 1634 C C . LEU A 1 203 ? -6.475 4.107 2.921 1.00 88.62 203 LEU A C 1
ATOM 1636 O O . LEU A 1 203 ? -6.381 4.164 1.698 1.00 88.62 203 LEU A O 1
ATOM 1640 N N . THR A 1 204 ? -5.426 3.872 3.706 1.00 90.56 204 THR A N 1
ATOM 1641 C CA . THR A 1 204 ? -4.062 3.791 3.1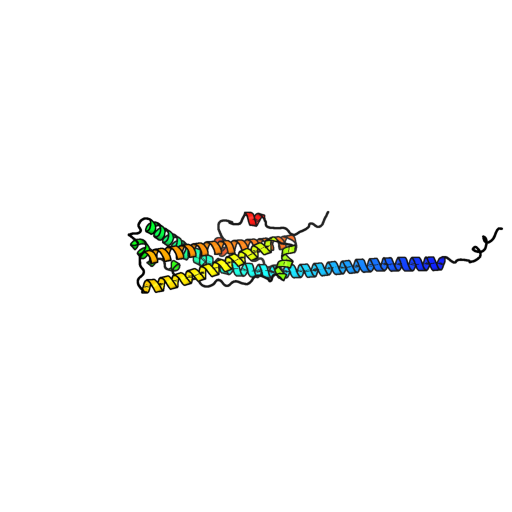80 1.00 90.56 204 THR A CA 1
ATOM 1642 C C . THR A 1 204 ? -3.858 2.560 2.291 1.00 90.56 204 THR A C 1
ATOM 1644 O O . THR A 1 204 ? -3.125 2.637 1.306 1.00 90.56 204 THR A O 1
ATOM 1647 N N . VAL A 1 205 ? -4.528 1.433 2.575 1.00 90.62 205 VAL A N 1
ATOM 1648 C CA . VAL A 1 205 ? -4.508 0.269 1.668 1.00 90.62 205 VAL A CA 1
ATOM 1649 C C . VAL A 1 205 ? -5.172 0.582 0.331 1.00 90.62 205 VAL A C 1
ATOM 1651 O O . VAL A 1 205 ? -4.637 0.193 -0.708 1.00 90.62 205 VAL A O 1
ATOM 1654 N N . ASP A 1 206 ? -6.301 1.292 0.337 1.00 87.81 206 ASP A N 1
ATOM 1655 C CA . ASP A 1 206 ? -6.967 1.715 -0.898 1.00 87.81 206 ASP A CA 1
ATOM 1656 C C . ASP A 1 206 ? -6.079 2.633 -1.735 1.00 87.81 206 ASP A C 1
ATOM 1658 O O . ASP A 1 206 ? -5.964 2.444 -2.949 1.00 87.81 206 ASP A O 1
ATOM 1662 N N . ASP A 1 207 ? -5.418 3.587 -1.083 1.00 88.69 207 ASP A N 1
ATOM 1663 C CA . ASP A 1 207 ? -4.545 4.539 -1.758 1.00 88.69 207 ASP A CA 1
ATOM 1664 C C . ASP A 1 207 ? -3.306 3.840 -2.341 1.00 88.69 207 ASP A C 1
ATOM 1666 O O . ASP A 1 207 ? -2.967 4.050 -3.509 1.00 88.69 207 ASP A O 1
ATOM 1670 N N . ALA A 1 208 ? -2.674 2.941 -1.577 1.00 89.94 208 ALA A N 1
ATOM 1671 C CA . ALA A 1 208 ? -1.548 2.139 -2.054 1.00 89.94 208 ALA A CA 1
ATOM 1672 C C . ALA A 1 208 ? -1.935 1.279 -3.270 1.00 89.94 208 ALA A C 1
ATOM 1674 O O . ALA A 1 208 ? -1.221 1.273 -4.277 1.00 89.94 208 ALA A O 1
ATOM 1675 N N . LEU A 1 209 ? -3.087 0.598 -3.213 1.00 88.12 209 LEU A N 1
ATOM 1676 C CA . LEU A 1 209 ? -3.603 -0.198 -4.329 1.00 88.12 209 LEU A CA 1
ATOM 1677 C C . LEU A 1 209 ? -3.824 0.650 -5.578 1.00 88.12 209 LEU A C 1
ATOM 1679 O O . LEU A 1 209 ? -3.416 0.247 -6.667 1.00 88.12 209 LEU A O 1
ATOM 1683 N N . ALA A 1 210 ? -4.433 1.824 -5.431 1.00 86.56 210 ALA A N 1
ATOM 1684 C CA . ALA A 1 210 ? -4.721 2.683 -6.565 1.00 86.56 210 ALA A CA 1
ATOM 1685 C C . ALA A 1 210 ? -3.438 3.198 -7.244 1.00 86.56 210 ALA A C 1
ATOM 1687 O O . ALA A 1 210 ? -3.357 3.198 -8.471 1.00 86.56 210 ALA A O 1
ATOM 1688 N N . PHE A 1 211 ? -2.397 3.558 -6.485 1.00 88.50 211 PHE A N 1
ATOM 1689 C CA . PHE A 1 211 ? -1.119 3.970 -7.079 1.00 88.50 211 PHE A CA 1
ATOM 1690 C C . PHE A 1 211 ? -0.368 2.825 -7.769 1.00 88.50 211 PHE A C 1
ATOM 1692 O O . PHE A 1 211 ? 0.242 3.047 -8.821 1.00 88.50 211 PHE A O 1
ATOM 1699 N N . PHE A 1 212 ? -0.427 1.598 -7.242 1.00 88.38 212 PHE A N 1
ATOM 1700 C CA . PHE A 1 212 ? 0.127 0.445 -7.957 1.00 88.38 212 PHE A CA 1
ATOM 1701 C C . PHE A 1 212 ? -0.655 0.123 -9.234 1.00 88.38 212 PHE A C 1
ATOM 1703 O O . PHE A 1 212 ? -0.042 -0.213 -10.246 1.00 88.38 212 PHE A O 1
ATOM 1710 N N . MET A 1 213 ? -1.980 0.294 -9.230 1.00 83.94 213 MET A N 1
ATOM 1711 C CA . MET A 1 213 ? -2.786 0.172 -10.448 1.00 83.94 213 MET A CA 1
ATOM 1712 C C . MET A 1 213 ? -2.387 1.209 -11.498 1.00 83.94 213 MET A C 1
ATOM 1714 O O . MET A 1 213 ? -2.114 0.827 -12.629 1.00 83.94 213 MET A O 1
ATOM 1718 N N . LEU A 1 214 ? -2.272 2.489 -11.123 1.00 84.94 214 LEU A N 1
ATOM 1719 C CA . LEU A 1 214 ? -1.805 3.545 -12.033 1.00 84.94 214 LEU A CA 1
ATOM 1720 C C . LEU A 1 214 ? -0.407 3.239 -12.592 1.00 84.94 214 LEU A C 1
ATOM 1722 O O . LEU A 1 214 ? -0.138 3.481 -13.767 1.00 84.94 214 LEU A O 1
ATOM 1726 N N . SER A 1 215 ? 0.476 2.667 -11.767 1.00 87.69 215 SER A N 1
ATOM 1727 C CA . SER A 1 215 ? 1.808 2.235 -12.205 1.00 87.69 215 SER A CA 1
ATOM 1728 C C . SER A 1 215 ? 1.717 1.123 -13.254 1.00 87.69 215 SER A C 1
ATOM 1730 O O . SER A 1 215 ? 2.338 1.230 -14.307 1.00 87.69 215 SER A O 1
ATOM 1732 N N . ASN A 1 216 ? 0.909 0.087 -13.009 1.00 84.38 216 ASN A N 1
ATOM 1733 C CA . ASN A 1 216 ? 0.704 -1.007 -13.960 1.00 84.38 216 ASN A CA 1
ATOM 1734 C C . ASN A 1 216 ? 0.080 -0.523 -15.270 1.00 84.38 216 ASN A C 1
ATOM 1736 O O . ASN A 1 216 ? 0.568 -0.868 -16.339 1.00 84.38 216 ASN A O 1
ATOM 1740 N N . GLU A 1 217 ? -0.952 0.312 -15.199 1.00 82.50 217 GLU A N 1
ATOM 1741 C CA . GLU A 1 217 ? -1.607 0.868 -16.381 1.00 82.50 217 GLU A CA 1
ATOM 1742 C C . GLU A 1 217 ? -0.647 1.746 -17.206 1.00 82.50 217 GLU A C 1
ATOM 1744 O O . GLU A 1 217 ? -0.650 1.683 -18.434 1.00 82.50 217 GLU A O 1
ATOM 1749 N N . GLN A 1 218 ? 0.230 2.526 -16.557 1.00 83.31 218 GLN A N 1
ATOM 1750 C CA . GLN A 1 218 ? 1.250 3.327 -17.245 1.00 83.31 218 GLN A CA 1
ATOM 1751 C C . GLN A 1 218 ? 2.252 2.438 -18.000 1.00 83.31 218 GLN A C 1
ATOM 1753 O O . GLN A 1 218 ? 2.640 2.759 -19.124 1.00 83.31 218 GLN A O 1
ATOM 1758 N N . ILE A 1 219 ? 2.643 1.312 -17.397 1.00 83.62 219 ILE A N 1
ATOM 1759 C CA . ILE A 1 219 ? 3.541 0.320 -18.000 1.00 83.62 219 ILE A CA 1
ATOM 1760 C C . ILE A 1 219 ? 2.851 -0.395 -19.167 1.00 83.62 219 ILE A C 1
ATOM 1762 O O . ILE A 1 219 ? 3.447 -0.541 -20.231 1.00 83.62 219 ILE A O 1
ATOM 1766 N N . GLU A 1 220 ? 1.594 -0.815 -19.007 1.00 80.00 220 GLU A N 1
ATOM 1767 C CA . GLU A 1 220 ? 0.825 -1.443 -20.088 1.00 80.00 220 GLU A CA 1
ATOM 1768 C C . GLU A 1 220 ? 0.685 -0.505 -21.295 1.00 80.00 220 GLU A C 1
ATOM 1770 O O . GLU A 1 220 ? 0.964 -0.915 -22.422 1.00 80.00 220 GLU A O 1
ATOM 1775 N N . ASN A 1 221 ? 0.361 0.771 -21.059 1.00 79.50 221 ASN A N 1
ATOM 1776 C CA . ASN A 1 221 ? 0.276 1.783 -22.114 1.00 79.50 221 ASN A CA 1
ATOM 1777 C C . ASN A 1 221 ? 1.611 1.976 -22.856 1.00 79.50 221 ASN A C 1
ATOM 1779 O O . ASN A 1 221 ? 1.613 2.180 -24.070 1.00 79.50 221 ASN A O 1
ATOM 1783 N N . TYR A 1 222 ? 2.747 1.893 -22.154 1.00 79.19 222 TYR A N 1
ATOM 1784 C CA . TYR A 1 222 ? 4.073 1.963 -22.775 1.00 79.19 222 TYR A CA 1
ATOM 1785 C C . TYR A 1 222 ? 4.332 0.791 -23.723 1.00 79.19 222 TYR A C 1
ATOM 1787 O O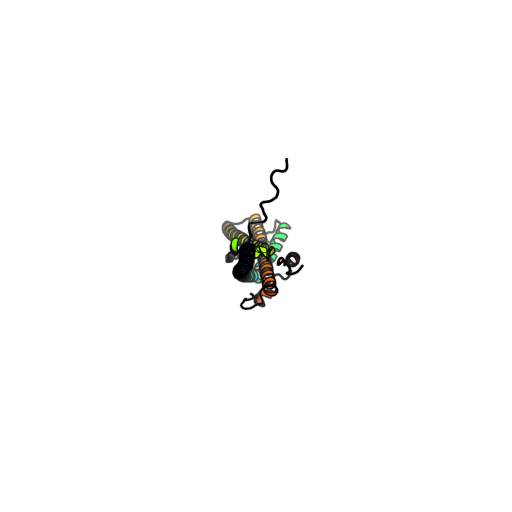 . TYR A 1 222 ? 4.722 0.996 -24.877 1.00 79.19 222 TYR A O 1
ATOM 1795 N N . PHE A 1 223 ? 4.094 -0.437 -23.253 1.00 76.00 223 PHE A N 1
ATOM 1796 C CA . PHE A 1 223 ? 4.315 -1.640 -24.055 1.00 76.00 223 PHE A CA 1
ATOM 1797 C C . PHE A 1 223 ? 3.411 -1.667 -25.288 1.00 76.00 223 PHE A C 1
ATOM 1799 O O . PHE A 1 223 ? 3.882 -1.974 -26.382 1.00 76.00 223 PHE A O 1
ATOM 1806 N N . ASP A 1 224 ? 2.152 -1.256 -25.145 1.00 76.00 224 ASP A N 1
ATOM 1807 C CA . ASP A 1 224 ? 1.216 -1.174 -26.266 1.00 76.00 224 ASP A CA 1
ATOM 1808 C C . ASP A 1 224 ? 1.644 -0.126 -27.317 1.00 76.00 224 ASP A C 1
ATOM 1810 O O . ASP A 1 224 ? 1.314 -0.273 -28.497 1.00 76.00 224 ASP A O 1
ATOM 1814 N N . HIS A 1 225 ? 2.415 0.900 -26.926 1.00 72.62 225 HIS A N 1
ATOM 1815 C CA . HIS A 1 225 ? 2.863 1.978 -27.813 1.00 72.62 225 HIS A CA 1
ATOM 1816 C C . HIS A 1 225 ? 4.233 1.739 -28.479 1.00 72.62 225 HIS A C 1
ATOM 1818 O O . HIS A 1 225 ? 4.385 2.021 -29.670 1.00 72.62 225 HIS A O 1
ATOM 1824 N N . LYS A 1 226 ? 5.241 1.243 -27.746 1.00 69.44 226 LYS A N 1
ATOM 1825 C CA . LYS A 1 226 ? 6.649 1.201 -28.204 1.00 69.44 226 LYS A CA 1
ATOM 1826 C C . LYS A 1 226 ? 7.163 -0.188 -28.586 1.00 69.44 226 LYS A C 1
ATOM 1828 O O . LYS A 1 226 ? 7.951 -0.311 -29.522 1.00 69.44 226 LYS A O 1
ATOM 1833 N N . VAL A 1 227 ? 6.723 -1.239 -27.900 1.00 62.81 227 VAL A N 1
ATOM 1834 C CA . VAL A 1 227 ? 7.333 -2.574 -27.975 1.00 62.81 227 VAL A CA 1
ATOM 1835 C C . VAL A 1 227 ? 6.236 -3.568 -28.335 1.00 62.81 227 VAL A C 1
ATOM 1837 O O . VAL A 1 227 ? 5.574 -4.104 -27.454 1.00 62.81 227 VAL A O 1
ATOM 1840 N N . LYS A 1 228 ? 5.994 -3.798 -29.637 1.00 55.88 228 LYS A N 1
ATOM 1841 C CA . LYS A 1 228 ? 5.032 -4.819 -30.105 1.00 55.88 228 LYS A CA 1
ATOM 1842 C C . LYS A 1 228 ? 5.228 -6.106 -29.283 1.00 55.88 228 LYS A C 1
ATOM 1844 O O . LYS A 1 228 ? 6.306 -6.687 -29.329 1.00 55.88 228 LYS A O 1
ATOM 1849 N N . LEU A 1 229 ? 4.201 -6.468 -28.508 1.00 49.88 229 LEU A N 1
ATOM 1850 C CA . LEU A 1 229 ? 4.192 -7.398 -27.364 1.00 49.88 229 LEU A CA 1
ATOM 1851 C C . LEU A 1 229 ? 4.686 -8.831 -27.655 1.00 49.88 229 LEU A C 1
ATOM 1853 O O . LEU A 1 229 ? 3.914 -9.786 -27.559 1.00 49.88 229 LEU A O 1
ATOM 1857 N N . GLU A 1 230 ? 5.961 -9.041 -27.953 1.00 50.03 230 GLU A N 1
ATOM 1858 C CA . GLU A 1 230 ? 6.538 -10.386 -27.915 1.00 50.03 230 GLU A CA 1
ATOM 1859 C C . GLU A 1 230 ? 7.206 -10.620 -26.553 1.00 50.03 230 GLU A C 1
ATOM 1861 O O . GLU A 1 230 ? 8.274 -10.096 -26.255 1.00 50.03 230 GLU A O 1
ATOM 1866 N N . GLY A 1 231 ? 6.540 -11.404 -25.694 1.00 55.28 231 GLY A N 1
ATOM 1867 C CA . GLY A 1 231 ? 7.124 -11.942 -24.457 1.00 55.28 231 GLY A CA 1
ATOM 1868 C C . GLY A 1 231 ? 6.810 -11.202 -23.150 1.00 55.28 231 GLY A C 1
ATOM 1869 O O . GLY A 1 231 ? 7.362 -11.567 -22.113 1.00 55.28 231 GLY A O 1
ATOM 1870 N N . PHE A 1 232 ? 5.922 -10.203 -23.150 1.00 60.44 232 PHE A N 1
ATOM 1871 C CA . PHE A 1 232 ? 5.528 -9.508 -21.919 1.00 60.44 232 PHE A CA 1
ATOM 1872 C C . PHE A 1 232 ? 4.366 -10.215 -21.203 1.00 60.44 232 PHE A C 1
ATOM 1874 O O . PHE A 1 232 ? 3.292 -10.406 -21.778 1.00 60.44 232 PHE A O 1
ATOM 1881 N N . MET A 1 233 ? 4.557 -10.583 -19.932 1.00 60.75 233 MET A N 1
ATOM 1882 C CA . MET A 1 233 ? 3.463 -11.063 -19.085 1.00 60.75 233 MET A CA 1
ATOM 1883 C C . MET A 1 233 ? 2.720 -9.873 -18.483 1.00 60.75 233 MET A C 1
ATOM 1885 O O . MET A 1 233 ? 3.244 -9.186 -17.613 1.00 60.75 233 MET A O 1
ATOM 1889 N N . ARG A 1 234 ? 1.479 -9.654 -18.923 1.00 66.00 234 ARG A N 1
ATOM 1890 C CA . ARG A 1 234 ? 0.576 -8.684 -18.295 1.00 66.00 234 ARG A CA 1
ATOM 1891 C C . ARG A 1 234 ? 0.092 -9.240 -16.962 1.00 66.00 234 ARG A C 1
ATOM 1893 O O . ARG A 1 234 ? -0.509 -10.317 -16.930 1.00 66.00 234 ARG A O 1
ATOM 1900 N N . TYR A 1 235 ? 0.325 -8.512 -15.876 1.00 67.06 235 TYR A N 1
ATOM 1901 C CA . TYR A 1 235 ? -0.301 -8.850 -14.606 1.00 67.06 235 TYR A CA 1
ATOM 1902 C C . TYR A 1 235 ? -1.774 -8.456 -14.655 1.00 67.06 235 TYR A C 1
ATOM 1904 O O . TYR A 1 235 ? -2.118 -7.289 -14.823 1.00 67.06 235 TYR A O 1
ATOM 1912 N N . ARG A 1 236 ? -2.653 -9.444 -14.495 1.00 67.56 236 ARG A N 1
ATOM 1913 C CA . ARG A 1 236 ? -4.085 -9.214 -14.329 1.00 67.56 236 ARG A CA 1
ATOM 1914 C C . ARG A 1 236 ? -4.496 -9.696 -12.948 1.00 67.56 236 ARG A C 1
ATOM 1916 O O . ARG A 1 236 ? -4.366 -10.894 -12.683 1.00 67.56 236 ARG A O 1
ATOM 1923 N N . PRO A 1 237 ? -5.022 -8.808 -12.086 1.00 67.69 237 PRO A N 1
ATOM 1924 C CA . PRO A 1 237 ? -5.658 -9.245 -10.859 1.00 67.69 237 PRO A CA 1
ATOM 1925 C C . PRO A 1 237 ? -6.751 -10.264 -11.194 1.00 67.69 237 PRO A C 1
ATOM 1927 O O . PRO A 1 237 ? -7.445 -10.139 -12.204 1.00 67.69 237 PRO A O 1
ATOM 1930 N N . THR A 1 238 ? -6.918 -11.278 -10.350 1.00 71.25 238 THR A N 1
ATOM 1931 C CA . THR A 1 238 ? -8.025 -12.233 -10.510 1.00 71.25 238 THR A CA 1
ATOM 1932 C C . THR A 1 238 ? -9.377 -11.512 -10.456 1.00 71.25 238 THR A C 1
ATOM 1934 O O . THR A 1 238 ? -9.508 -10.505 -9.765 1.00 71.25 238 THR A O 1
ATOM 1937 N N . ASP A 1 239 ? -10.424 -12.049 -11.090 1.00 72.44 239 ASP A N 1
ATOM 1938 C CA . ASP A 1 239 ? -11.777 -11.452 -11.051 1.00 72.44 239 ASP A CA 1
ATOM 1939 C C . ASP A 1 239 ? -12.275 -11.175 -9.627 1.00 72.44 239 ASP A C 1
ATOM 1941 O O . ASP A 1 239 ? -13.030 -10.236 -9.374 1.00 72.44 239 ASP A O 1
ATOM 1945 N N . LYS A 1 240 ? -11.843 -12.007 -8.678 1.00 68.44 240 LYS A N 1
ATOM 1946 C CA . LYS A 1 240 ? -12.131 -11.822 -7.261 1.00 68.44 240 LYS A CA 1
ATOM 1947 C C . LYS A 1 240 ? -11.420 -10.594 -6.693 1.00 68.44 240 LYS A C 1
ATOM 1949 O O . LYS A 1 240 ? -12.072 -9.782 -6.051 1.00 68.44 240 LYS A O 1
ATOM 1954 N N . ALA A 1 241 ? -10.129 -10.442 -6.977 1.00 68.56 241 ALA A N 1
ATOM 1955 C CA . ALA A 1 241 ? -9.353 -9.268 -6.596 1.00 68.56 241 ALA A CA 1
ATOM 1956 C C . ALA A 1 241 ? -9.901 -7.980 -7.231 1.00 68.56 241 ALA A C 1
ATOM 1958 O O . ALA A 1 241 ? -9.951 -6.953 -6.566 1.00 68.56 241 ALA A O 1
ATOM 1959 N N . ILE A 1 242 ? -10.380 -8.042 -8.481 1.00 70.44 242 ILE A N 1
ATOM 1960 C CA . ILE A 1 242 ? -10.990 -6.898 -9.179 1.00 70.44 242 ILE A CA 1
ATOM 1961 C C . ILE A 1 242 ? -12.207 -6.362 -8.416 1.00 70.44 242 ILE A C 1
ATOM 1963 O O . ILE A 1 242 ? -12.362 -5.154 -8.272 1.00 70.44 242 ILE A O 1
ATOM 1967 N N . ARG A 1 243 ? -13.058 -7.245 -7.879 1.00 75.44 243 ARG A N 1
ATOM 1968 C CA . ARG A 1 243 ? -14.230 -6.841 -7.074 1.00 75.44 243 ARG A CA 1
ATOM 1969 C C . ARG A 1 243 ? -13.858 -6.201 -5.739 1.00 75.44 243 ARG A C 1
ATOM 1971 O O . ARG A 1 243 ? -14.697 -5.553 -5.125 1.00 75.44 243 ARG A O 1
ATOM 1978 N N . GLU A 1 244 ? -12.633 -6.427 -5.286 1.00 71.50 244 GLU A N 1
ATOM 1979 C CA . GLU A 1 244 ? -12.090 -5.898 -4.039 1.00 71.50 244 GLU A CA 1
ATOM 1980 C C . GLU A 1 244 ? -11.302 -4.599 -4.280 1.00 71.50 244 GLU A C 1
ATOM 1982 O O . GLU A 1 244 ? -10.883 -3.948 -3.325 1.00 71.50 244 GLU A O 1
ATOM 1987 N N . LEU A 1 245 ? -11.121 -4.170 -5.535 1.00 70.94 245 LEU A N 1
ATOM 1988 C CA . LEU A 1 245 ? -10.529 -2.872 -5.851 1.00 70.94 245 LEU A CA 1
ATOM 1989 C C . LEU A 1 245 ? -11.422 -1.725 -5.349 1.00 70.94 245 LEU A C 1
ATOM 1991 O O . LEU A 1 245 ? -12.625 -1.912 -5.144 1.00 70.94 245 LEU A O 1
ATOM 1995 N N . PRO A 1 246 ? -10.853 -0.534 -5.089 1.00 65.25 246 PRO A N 1
ATOM 1996 C CA . PRO A 1 246 ? -11.646 0.633 -4.722 1.00 65.25 246 PRO A CA 1
ATOM 1997 C C . PRO A 1 246 ? -12.763 0.864 -5.750 1.00 65.25 246 PRO A C 1
ATOM 1999 O O . PRO A 1 246 ? -12.501 0.990 -6.942 1.00 65.25 246 PRO A O 1
ATOM 2002 N N . ALA A 1 247 ? -14.015 0.915 -5.288 1.00 65.44 247 ALA A N 1
ATOM 2003 C CA . ALA A 1 247 ? -15.172 1.115 -6.167 1.00 65.44 247 ALA A CA 1
ATOM 2004 C C . ALA A 1 247 ? -15.189 2.513 -6.813 1.00 65.44 247 ALA A C 1
ATOM 2006 O O . ALA A 1 247 ? -15.857 2.728 -7.821 1.00 65.44 247 ALA A O 1
ATOM 2007 N N . ILE A 1 248 ? -14.468 3.462 -6.211 1.00 61.16 248 ILE A N 1
ATOM 2008 C CA . ILE A 1 248 ? -14.318 4.834 -6.684 1.00 61.16 248 ILE A CA 1
ATOM 2009 C C . ILE A 1 248 ? -12.863 5.018 -7.098 1.00 61.16 248 ILE A C 1
ATOM 2011 O O . ILE A 1 248 ? -11.960 4.805 -6.286 1.00 61.16 248 ILE A O 1
ATOM 2015 N N . ASP A 1 249 ? -12.646 5.470 -8.333 1.00 68.75 249 ASP A N 1
ATOM 2016 C CA . ASP A 1 249 ? -11.333 5.937 -8.769 1.00 68.75 249 ASP A CA 1
ATOM 2017 C C . ASP A 1 249 ? -11.013 7.279 -8.096 1.00 68.75 249 ASP A C 1
ATOM 2019 O O . ASP A 1 249 ? -11.338 8.362 -8.594 1.00 68.75 249 ASP A O 1
ATOM 2023 N N . ARG A 1 250 ? -10.389 7.191 -6.917 1.00 69.44 250 ARG A N 1
ATOM 2024 C CA . ARG A 1 250 ? -9.967 8.343 -6.105 1.00 69.44 250 ARG A CA 1
ATOM 2025 C C . ARG A 1 250 ? -8.940 9.226 -6.805 1.00 69.44 250 ARG A C 1
ATOM 2027 O O . ARG A 1 250 ? -8.773 10.379 -6.417 1.00 69.44 250 ARG A O 1
ATOM 2034 N N . PHE A 1 251 ? -8.265 8.700 -7.822 1.00 78.44 251 PHE A N 1
ATOM 2035 C CA . PHE A 1 251 ? -7.161 9.365 -8.497 1.00 78.44 251 PHE A CA 1
ATOM 2036 C C . PHE A 1 251 ? -7.407 9.490 -9.999 1.00 78.44 251 PHE A C 1
ATOM 2038 O O . PHE A 1 251 ? -6.456 9.545 -10.774 1.00 78.44 251 PHE A O 1
ATOM 2045 N N . SER A 1 252 ? -8.674 9.608 -10.402 1.00 75.31 252 SER A N 1
ATOM 2046 C CA . SER A 1 252 ? -9.078 9.819 -11.799 1.00 75.31 252 SER A CA 1
ATOM 2047 C C . SER A 1 252 ? -8.339 10.986 -12.467 1.00 75.31 252 SER A C 1
ATOM 2049 O O . SER A 1 252 ? -7.904 10.873 -13.608 1.00 75.31 252 SER A O 1
ATOM 2051 N N . GLU A 1 253 ? -8.078 12.076 -11.744 1.00 77.44 253 GLU A N 1
ATOM 2052 C CA . GLU A 1 253 ? -7.278 13.187 -12.278 1.00 77.44 253 GLU A CA 1
ATOM 2053 C C . GLU A 1 253 ? -5.788 12.850 -12.447 1.00 77.44 253 GLU A C 1
ATOM 2055 O O . GLU A 1 253 ? -5.140 13.368 -13.352 1.00 77.44 253 GLU A O 1
ATOM 2060 N N . LEU A 1 254 ? -5.224 11.961 -11.621 1.00 74.38 254 LEU A N 1
ATOM 2061 C CA . LEU A 1 254 ? -3.854 11.466 -11.822 1.00 74.38 254 LEU A CA 1
ATOM 2062 C C . LEU A 1 254 ? -3.792 10.460 -12.972 1.00 74.38 254 LEU A C 1
ATOM 2064 O O . LEU A 1 254 ? -2.794 10.419 -13.684 1.00 74.38 254 LEU A O 1
ATOM 2068 N N . ARG A 1 255 ? -4.874 9.705 -13.194 1.00 71.50 255 ARG A N 1
ATOM 2069 C CA . ARG A 1 255 ? -5.054 8.873 -14.386 1.00 71.50 255 ARG A CA 1
ATOM 2070 C C . ARG A 1 255 ? -5.061 9.726 -15.660 1.00 71.50 255 ARG A C 1
ATOM 2072 O O . ARG A 1 255 ? -4.480 9.331 -16.659 1.00 71.50 255 ARG A O 1
ATOM 2079 N N . ASN A 1 256 ? -5.626 10.933 -15.613 1.00 69.50 256 ASN A N 1
ATOM 2080 C CA . ASN A 1 256 ? -5.561 11.896 -16.723 1.00 69.50 256 ASN A CA 1
ATOM 2081 C C . ASN A 1 256 ? -4.157 12.496 -16.930 1.00 69.50 256 ASN A C 1
ATOM 2083 O O . ASN A 1 256 ? -3.861 12.994 -18.012 1.00 69.50 256 ASN A O 1
ATOM 2087 N N . GLN A 1 257 ? -3.297 12.454 -15.907 1.00 67.00 257 GLN A N 1
ATOM 2088 C CA . GLN A 1 257 ? -1.877 12.829 -15.987 1.00 67.00 257 GLN A CA 1
ATOM 2089 C C . GLN A 1 257 ? -0.996 11.660 -16.453 1.00 67.00 257 GLN A C 1
ATOM 2091 O O . GLN A 1 257 ? 0.229 11.773 -16.471 1.00 67.00 257 GLN A O 1
ATOM 2096 N N . MET A 1 258 ? -1.600 10.520 -16.803 1.00 68.88 258 MET A N 1
ATOM 2097 C CA . MET A 1 258 ? -0.880 9.412 -17.407 1.00 68.88 258 MET A CA 1
ATOM 2098 C C . MET A 1 258 ? -0.463 9.753 -18.836 1.00 68.88 258 MET A C 1
ATOM 2100 O O . MET A 1 258 ? -1.225 10.347 -19.595 1.00 68.88 258 MET A O 1
ATOM 2104 N N . VAL A 1 259 ? 0.728 9.258 -19.186 1.00 63.66 259 VAL A N 1
ATOM 2105 C CA . VAL A 1 259 ? 1.455 9.400 -20.458 1.00 63.66 259 VAL A CA 1
ATOM 2106 C C . VAL A 1 259 ? 2.169 10.743 -20.685 1.00 63.66 259 VAL A C 1
ATOM 2108 O O . VAL A 1 259 ? 1.530 11.760 -20.914 1.00 63.66 259 VAL A O 1
ATOM 2111 N N . ASP A 1 260 ? 3.507 10.694 -20.801 1.00 58.59 260 ASP A N 1
ATOM 2112 C CA . ASP A 1 260 ? 4.140 11.153 -22.050 1.00 58.59 260 ASP A CA 1
ATOM 2113 C C . ASP A 1 260 ? 5.470 10.435 -22.348 1.00 58.59 260 ASP A C 1
ATOM 2115 O O . ASP A 1 260 ? 6.341 10.360 -21.486 1.00 58.59 260 ASP A O 1
ATOM 2119 N N . PHE A 1 261 ? 5.596 9.940 -23.584 1.00 63.94 261 PHE A N 1
ATOM 2120 C CA . PHE A 1 261 ? 6.644 9.063 -24.129 1.00 63.94 261 PHE A CA 1
ATOM 2121 C C . PHE A 1 261 ? 7.540 9.843 -25.105 1.00 63.94 261 PHE A C 1
ATOM 2123 O O . PHE A 1 261 ? 7.560 9.558 -26.304 1.00 63.94 261 PHE A O 1
ATOM 2130 N N . ALA A 1 262 ? 8.195 10.884 -24.587 1.00 51.84 262 ALA A N 1
ATOM 2131 C CA . ALA A 1 262 ? 8.632 12.066 -25.335 1.00 51.84 262 ALA A CA 1
ATOM 2132 C C . ALA A 1 262 ? 9.262 11.822 -26.741 1.00 51.84 262 ALA A C 1
ATOM 2134 O O . ALA A 1 262 ? 10.285 11.155 -26.883 1.00 51.84 262 ALA A O 1
ATOM 2135 N N . GLU A 1 263 ? 8.604 12.471 -27.726 1.00 51.06 263 GLU A N 1
ATOM 2136 C CA . GLU A 1 263 ? 8.724 12.577 -29.209 1.00 51.06 263 GLU A CA 1
ATOM 2137 C C . GLU A 1 263 ? 8.524 11.310 -30.076 1.00 51.06 263 GLU A C 1
ATOM 2139 O O . GLU A 1 263 ? 9.285 10.349 -30.033 1.00 51.06 263 GLU A O 1
ATOM 2144 N N . ARG A 1 264 ? 7.457 11.224 -30.902 1.00 44.94 264 ARG A N 1
ATOM 2145 C CA . ARG A 1 264 ? 7.176 11.981 -32.159 1.00 44.94 264 ARG A CA 1
ATOM 2146 C C . ARG A 1 264 ? 8.361 12.007 -33.134 1.00 44.94 264 ARG A C 1
ATOM 2148 O O . ARG A 1 264 ? 9.003 13.028 -33.341 1.00 44.94 264 ARG A O 1
ATOM 2155 N N . THR A 1 265 ? 8.593 10.896 -33.826 1.00 33.25 265 THR A N 1
ATOM 2156 C CA . THR A 1 265 ? 9.418 10.860 -35.041 1.00 33.25 265 THR A CA 1
ATOM 2157 C C . THR A 1 265 ? 8.706 11.580 -36.197 1.00 33.25 265 THR A C 1
ATOM 2159 O O . THR A 1 265 ? 7.977 10.960 -36.966 1.00 33.25 265 THR A O 1
ATOM 2162 N N . GLY A 1 266 ? 8.909 12.895 -36.334 1.00 37.09 266 GLY A N 1
ATOM 2163 C CA . GLY A 1 266 ? 8.618 13.619 -37.579 1.00 37.09 266 GLY A CA 1
ATOM 2164 C C . GLY A 1 266 ? 8.034 15.022 -37.413 1.00 37.09 266 GLY A C 1
ATOM 2165 O O . GLY A 1 266 ? 6.817 15.194 -37.454 1.00 37.09 266 GLY A O 1
ATOM 2166 N N . ALA A 1 267 ? 8.916 16.016 -37.334 1.00 29.59 267 ALA A N 1
ATOM 2167 C CA . ALA A 1 267 ? 8.745 17.314 -37.983 1.00 29.59 267 ALA A CA 1
ATOM 2168 C C . ALA A 1 267 ? 10.050 17.641 -38.720 1.00 29.59 267 ALA A C 1
ATOM 2170 O O . ALA A 1 267 ? 11.124 17.367 -38.135 1.00 29.59 267 ALA A O 1
#

Organism: Pelagibacterium halotolerans (strain DSM 22347 / JCM 15775 / CGMCC 1.7692 / B2) (NCBI:txid1082931)

pLDDT: mean 79.02, std 15.28, range [29.59, 97.12]

Secondary structure (DSSP, 8-state):
-------SSSS----HHHHHHHHHHHHHHHHHHHHHHHHHHHHHHHHHHHHHHHHHHHHHHHHHHHHHHHHHHHHHHHHIIIIIHHHHHHHHHHHHHHHHTTT--HHHHHHHTT-TGGG---PPPP-PPPPPHHHHHHHHTT-HHHHHHHHHHHHHHHHHHHHHHHHHHHHHHHHHHHHH---HHHHHHHHHHHHHHHHHHHHHHHHHHHHHHHHHHHHHHHHHHHS--SS-------HHHHHTS-SS-TTHHHHHT-------S--

Sequence (267 aa):
MIVEFVRISEMGFNWMPIIQTAIGTAGGFMFGLLAFAIQQWFYRRRDQHDRDEAVNDALKRVLTCASTNMETLISHKRQFLNDLAPEVDTMQKLVEASYEDATNIKPLVEGSQKLRYFYQTIPHAYELEPPDFLELSRVAEEMPHLSTFIHRAMSAMKEYNAIRLERNTLISEHAKENAAGMNAYRVQYFANMLTGQGNGMILTVDDALAFFMLSNEQIENYFDHKVKLEGFMRYRPTDKAIRELPAIDRFSELRNQMVDFAERTGA

Radius of gyration: 35.06 Å; chains: 1; bounding box: 88×63×104 Å

Foldseek 3Di:
DDPDDDDPPPPPPPCVVVVVVVCVVVVVVVVVVVVVVVVVVVVVVVVVVVLVVLLVVLLLQLLVQLLLLLVLLLVVLVCLVPAPVVLLVQLVVLLVVCVVPVPDNPSNVVSNVVRPSLLDQDDQRDHDDHDDPVSVVSNCLFWVCLVVLSVQLVVLSVQLRVLSVVLNVLSVVLVVVVVVPDDSVVSSVSSVSSSVSSVSNNVSSLRSNLSSVLNLVLSVVVCVPPPVDDPDDRDDDDPVSVVSHPPDNPVVVVSVVRDDRDDDDDD